Protein AF-A0A7J6UN31-F1 (afdb_monomer)

Structure (mmCIF, N/CA/C/O backbone):
data_AF-A0A7J6UN31-F1
#
_entry.id   AF-A0A7J6UN31-F1
#
loop_
_atom_site.group_PDB
_atom_site.id
_atom_site.type_symbol
_atom_site.label_atom_id
_atom_site.label_alt_id
_atom_site.label_comp_id
_atom_site.label_asym_id
_atom_site.label_entity_id
_atom_site.label_seq_id
_atom_site.pdbx_PDB_ins_code
_atom_site.Cartn_x
_atom_site.Cartn_y
_atom_site.Cartn_z
_atom_site.occupancy
_atom_site.B_iso_or_equiv
_atom_site.auth_seq_id
_atom_site.auth_comp_id
_atom_site.auth_asym_id
_atom_site.auth_atom_id
_atom_site.pdbx_PDB_model_num
ATOM 1 N N . ALA A 1 1 ? -68.601 10.948 37.633 1.00 35.28 1 ALA A N 1
ATOM 2 C CA . ALA A 1 1 ? -68.056 12.312 37.761 1.00 35.28 1 ALA A CA 1
ATOM 3 C C . ALA A 1 1 ? -66.795 12.385 36.917 1.00 35.28 1 ALA A C 1
ATOM 5 O O . ALA A 1 1 ? -65.928 11.535 37.072 1.00 35.28 1 ALA A O 1
ATOM 6 N N . ILE A 1 2 ? -66.762 13.306 35.957 1.00 27.20 2 ILE A N 1
ATOM 7 C CA . ILE A 1 2 ? -65.626 13.530 35.059 1.00 27.20 2 ILE A CA 1
ATOM 8 C C . ILE A 1 2 ? -64.465 14.048 35.916 1.00 27.20 2 ILE A C 1
ATOM 10 O O . ILE A 1 2 ? -64.581 15.120 36.502 1.00 27.20 2 ILE A O 1
ATOM 14 N N . ILE A 1 3 ? -63.379 13.280 36.033 1.00 26.66 3 ILE A N 1
ATOM 15 C CA . ILE A 1 3 ? -62.142 13.763 36.657 1.00 26.66 3 ILE A CA 1
ATOM 16 C C . ILE A 1 3 ? -61.340 14.435 35.546 1.00 26.66 3 ILE A C 1
ATOM 18 O O . ILE A 1 3 ? -60.714 13.781 34.715 1.00 26.66 3 ILE A O 1
ATOM 22 N N . GLN A 1 4 ? -61.439 15.757 35.496 1.00 24.34 4 GLN A N 1
ATOM 23 C CA . GLN A 1 4 ? -60.636 16.602 34.627 1.00 24.34 4 GLN A CA 1
ATOM 24 C C . GLN A 1 4 ? -59.207 16.631 35.186 1.00 24.34 4 GLN A C 1
ATOM 26 O O . GLN A 1 4 ? -58.970 17.158 36.270 1.00 24.34 4 GLN A O 1
ATOM 31 N N . PHE A 1 5 ? -58.255 16.044 34.461 1.00 30.22 5 PHE A N 1
ATOM 32 C CA . PHE A 1 5 ? -56.832 16.208 34.744 1.00 30.22 5 PHE A CA 1
ATOM 33 C C . PHE A 1 5 ? -56.409 17.604 34.275 1.00 30.22 5 PHE A C 1
ATOM 35 O O . PHE A 1 5 ? -56.222 17.826 33.079 1.00 30.22 5 PHE A O 1
ATOM 42 N N . SER A 1 6 ? -56.281 18.566 35.191 1.00 33.44 6 SER A N 1
ATOM 43 C CA . SER A 1 6 ? -55.593 19.817 34.874 1.00 33.44 6 SER A CA 1
ATOM 44 C C . SER A 1 6 ? -54.090 19.577 34.981 1.00 33.44 6 SER A C 1
ATOM 46 O O . SER A 1 6 ? -53.542 19.476 36.078 1.00 33.44 6 SER A O 1
ATOM 48 N N . TYR A 1 7 ? -53.419 19.469 33.840 1.00 40.88 7 TYR A N 1
ATOM 49 C CA . TYR A 1 7 ? -51.974 19.633 33.788 1.00 40.88 7 TYR A CA 1
ATOM 50 C C . TYR A 1 7 ? -51.657 21.089 34.124 1.00 40.88 7 TYR A C 1
ATOM 52 O O . TYR A 1 7 ? -52.144 21.996 33.448 1.00 40.88 7 TYR A O 1
ATOM 60 N N . ASP A 1 8 ? -50.863 21.319 35.167 1.00 43.44 8 ASP A N 1
ATOM 61 C CA . ASP A 1 8 ? -50.332 22.650 35.426 1.00 43.44 8 ASP A CA 1
ATOM 62 C C . ASP A 1 8 ? -49.336 22.988 34.307 1.00 43.44 8 ASP A C 1
ATOM 64 O O . ASP A 1 8 ? -48.219 22.465 34.243 1.00 43.44 8 ASP A O 1
ATOM 68 N N . ALA A 1 9 ? -49.778 23.836 33.377 1.00 37.59 9 ALA A N 1
ATOM 69 C CA . ALA A 1 9 ? -48.991 24.317 32.249 1.00 37.59 9 ALA A CA 1
ATOM 70 C C . ALA A 1 9 ? -47.667 24.964 32.699 1.00 37.59 9 ALA A C 1
ATOM 72 O O . ALA A 1 9 ? -46.706 24.982 31.926 1.00 37.59 9 ALA A O 1
ATOM 73 N N . ALA A 1 10 ? -47.576 25.429 33.952 1.00 39.91 10 ALA A N 1
ATOM 74 C CA . ALA A 1 10 ? -46.342 25.940 34.534 1.00 39.91 10 ALA A CA 1
ATOM 75 C C . ALA A 1 10 ? -45.280 24.842 34.725 1.00 39.91 10 ALA A C 1
ATOM 77 O O . ALA A 1 10 ? -44.103 25.085 34.460 1.00 39.91 10 ALA A O 1
ATOM 78 N N . GLY A 1 11 ? -45.683 23.624 35.105 1.00 40.75 11 GLY A N 1
ATOM 79 C CA . GLY A 1 11 ? -44.773 22.491 35.305 1.00 40.75 11 GLY A CA 1
ATOM 80 C C . GLY A 1 11 ? -44.151 21.998 33.998 1.00 40.75 11 GLY A C 1
ATOM 81 O O . GLY A 1 11 ? -42.941 21.790 33.922 1.00 40.75 11 GLY A O 1
ATOM 82 N N . VAL A 1 12 ? -44.953 21.900 32.934 1.00 40.62 12 VAL A N 1
ATOM 83 C CA . VAL A 1 12 ? -44.473 21.521 31.591 1.00 40.62 12 VAL A CA 1
ATOM 84 C C . VAL A 1 12 ? -43.605 22.629 30.982 1.00 40.62 12 VAL A C 1
ATOM 86 O O . VAL A 1 12 ? -42.566 22.346 30.387 1.00 40.62 12 VAL A O 1
ATOM 89 N N . ALA A 1 13 ? -43.966 23.902 31.180 1.00 40.66 13 ALA A N 1
ATOM 90 C CA . ALA A 1 13 ? -43.168 25.034 30.711 1.00 40.66 13 ALA A CA 1
ATOM 91 C C . ALA A 1 13 ? -41.812 25.145 31.429 1.00 40.66 13 ALA A C 1
ATOM 93 O O . ALA A 1 13 ? -40.810 25.480 30.793 1.00 40.66 13 ALA A O 1
ATOM 94 N N . LEU A 1 14 ? -41.757 24.839 32.730 1.00 45.66 14 LEU A N 1
ATOM 95 C CA . LEU A 1 14 ? -40.512 24.792 33.496 1.00 45.66 14 LEU A CA 1
ATOM 96 C C . LEU A 1 14 ? -39.616 23.640 33.022 1.00 45.66 14 LEU A C 1
ATOM 98 O O . LEU A 1 14 ? -38.426 23.850 32.797 1.00 45.66 14 LEU A O 1
ATOM 102 N N . LEU A 1 15 ? -40.197 22.459 32.777 1.00 42.56 15 LEU A N 1
ATOM 103 C CA . LEU A 1 15 ? -39.478 21.297 32.250 1.00 42.56 15 LEU A CA 1
ATOM 104 C C . LEU A 1 15 ? -38.862 21.593 30.871 1.00 42.56 15 LEU A C 1
ATOM 106 O O . LEU A 1 15 ? -37.680 21.345 30.650 1.00 42.56 15 LEU A O 1
ATOM 110 N N . CYS A 1 16 ? -39.622 22.209 29.961 1.00 42.47 16 CYS A N 1
ATOM 111 C CA . CYS A 1 16 ? -39.125 22.603 28.640 1.00 42.47 16 CYS A CA 1
ATOM 112 C C . CYS A 1 16 ? -38.021 23.672 28.711 1.00 42.47 16 CYS A C 1
ATOM 114 O O . CYS A 1 16 ? -37.077 23.625 27.923 1.00 42.47 16 CYS A O 1
ATOM 116 N N . ARG A 1 17 ? -38.093 24.614 29.663 1.00 48.06 17 ARG A N 1
ATOM 117 C CA . ARG A 1 17 ? -37.045 25.632 29.879 1.00 48.06 17 ARG A CA 1
ATOM 118 C C . ARG A 1 17 ? -35.758 25.056 30.467 1.00 48.06 17 ARG A C 1
ATOM 120 O O . ARG A 1 17 ? -34.694 25.596 30.188 1.00 48.06 17 ARG A O 1
ATOM 127 N N . LEU A 1 18 ? -35.847 23.973 31.238 1.00 46.69 18 LEU A N 1
ATOM 128 C CA . LEU A 1 18 ? -34.688 23.265 31.788 1.00 46.69 18 LEU A CA 1
ATOM 129 C C . LEU A 1 18 ? -34.054 22.305 30.768 1.00 46.69 18 LEU A C 1
ATOM 131 O O . LEU A 1 18 ? -32.836 22.162 30.741 1.00 46.69 18 LEU A O 1
ATOM 135 N N . ILE A 1 19 ? -34.856 21.689 29.893 1.00 45.47 19 ILE A N 1
ATOM 136 C CA . ILE A 1 19 ? -34.389 20.720 28.885 1.00 45.47 19 ILE A CA 1
ATOM 137 C C . ILE A 1 19 ? -33.833 21.402 27.621 1.00 45.47 19 ILE A C 1
ATOM 139 O O . ILE A 1 19 ? -32.911 20.878 26.998 1.00 45.47 19 ILE A O 1
ATOM 143 N N . ALA A 1 20 ? -34.333 22.580 27.233 1.00 42.84 20 ALA A N 1
ATOM 144 C CA . ALA A 1 20 ? -33.886 23.264 26.012 1.00 42.84 20 ALA A CA 1
ATOM 145 C C . ALA A 1 20 ? -32.380 23.637 25.987 1.00 42.84 20 ALA A C 1
ATOM 147 O O . ALA A 1 20 ? -31.736 23.375 24.966 1.00 42.84 20 ALA A O 1
ATOM 148 N N . PRO A 1 21 ? -31.770 24.162 27.072 1.00 44.44 21 PRO A N 1
ATOM 149 C CA . PRO A 1 21 ? -30.325 24.398 27.124 1.00 44.44 21 PRO A CA 1
ATOM 150 C C . PRO A 1 21 ? -29.518 23.092 27.095 1.00 44.44 21 PRO A C 1
ATOM 152 O O . PRO A 1 21 ? -28.437 23.055 26.516 1.00 44.44 21 PRO A O 1
ATOM 155 N N . LEU A 1 22 ? -30.056 22.007 27.669 1.00 45.88 22 LEU A N 1
ATOM 156 C CA . LEU A 1 22 ? -29.432 20.677 27.682 1.00 45.88 22 LEU A CA 1
ATOM 157 C C . LEU A 1 22 ? -29.411 20.046 26.286 1.00 45.88 22 LEU A C 1
ATOM 159 O O . LEU A 1 22 ? -28.384 19.517 25.867 1.00 45.88 22 LEU A O 1
ATOM 163 N N . TYR A 1 23 ? -30.504 20.161 25.526 1.00 42.84 23 TYR A N 1
ATOM 164 C CA . TYR A 1 23 ? -30.539 19.744 24.123 1.00 42.84 23 TYR A CA 1
ATOM 165 C C . TYR A 1 23 ? -29.534 20.539 23.280 1.00 42.84 23 TYR A C 1
ATOM 167 O O . TYR A 1 23 ? -28.835 19.958 22.456 1.00 42.84 23 TYR A O 1
ATOM 175 N N . GLN A 1 24 ? -29.398 21.849 23.520 1.00 41.84 24 GLN A N 1
ATOM 176 C CA . GLN A 1 24 ? -28.400 22.680 22.838 1.00 41.84 24 GLN A CA 1
ATOM 177 C C . GLN A 1 24 ? -26.955 22.354 23.250 1.00 41.84 24 GLN A C 1
ATOM 179 O O . GLN A 1 24 ? -26.074 22.377 22.396 1.00 41.84 24 GLN A O 1
ATOM 184 N N . ALA A 1 25 ? -26.701 22.000 24.512 1.00 42.88 25 ALA A N 1
ATOM 185 C CA . ALA A 1 25 ? -25.378 21.593 24.991 1.00 42.88 25 ALA A CA 1
ATOM 186 C C . ALA A 1 25 ? -24.951 20.219 24.442 1.00 42.88 25 ALA A C 1
ATOM 188 O O . ALA A 1 25 ? -23.805 20.049 24.034 1.00 42.88 25 ALA A O 1
ATOM 189 N N . VAL A 1 26 ? -25.878 19.258 24.357 1.00 42.22 26 VAL A N 1
ATOM 190 C CA . VAL A 1 26 ? -25.656 17.949 23.709 1.00 42.22 26 VAL A CA 1
ATOM 191 C C . VAL A 1 26 ? -25.531 18.094 22.188 1.00 42.22 26 VAL A C 1
ATOM 193 O O . VAL A 1 26 ? -24.758 17.383 21.548 1.00 42.22 26 VAL A O 1
ATOM 196 N N . ALA A 1 27 ? -26.262 19.034 21.586 1.00 39.38 27 ALA A N 1
ATOM 197 C CA . ALA A 1 27 ? -26.132 19.344 20.168 1.00 39.38 27 ALA A CA 1
ATOM 198 C C . ALA A 1 27 ? -24.821 20.077 19.834 1.00 39.38 27 ALA A C 1
ATOM 200 O O . ALA A 1 27 ? -24.305 19.861 18.745 1.00 39.38 27 ALA A O 1
ATOM 201 N N . SER A 1 28 ? -24.260 20.889 20.743 1.00 37.62 28 SER A N 1
ATOM 202 C CA . SER A 1 28 ? -22.985 21.597 20.520 1.00 37.62 28 SER A CA 1
ATOM 203 C C . SER A 1 28 ? -21.746 20.783 20.912 1.00 37.62 28 SER A C 1
ATOM 205 O O . SER A 1 28 ? -20.666 21.007 20.366 1.00 37.62 28 SER A O 1
ATOM 207 N N . SER A 1 29 ? -21.877 19.790 21.802 1.00 40.34 29 SER A N 1
ATOM 208 C CA . SER A 1 29 ? -20.812 18.812 22.080 1.00 40.34 29 SER A CA 1
ATOM 209 C C . SER A 1 29 ? -20.623 17.801 20.945 1.00 40.34 29 SER A C 1
ATOM 211 O O . SER A 1 29 ? -19.555 17.205 20.822 1.00 40.34 29 SER A O 1
ATOM 213 N N . ARG A 1 30 ? -21.624 17.677 20.066 1.00 44.72 30 ARG A N 1
ATOM 214 C CA . ARG A 1 30 ? -21.603 16.905 18.816 1.00 44.72 30 ARG A CA 1
ATOM 215 C C . ARG A 1 30 ? -20.497 17.340 17.840 1.00 44.72 30 ARG A C 1
ATOM 217 O O . ARG A 1 30 ? -20.093 16.530 17.013 1.00 44.72 30 ARG A O 1
ATOM 224 N N . ASP A 1 31 ? -19.985 18.565 17.988 1.00 35.03 31 ASP A N 1
ATOM 225 C CA . ASP A 1 31 ? -18.939 19.152 17.138 1.00 35.03 31 ASP A CA 1
ATOM 226 C C . ASP A 1 31 ? -17.526 19.110 17.760 1.00 35.03 31 ASP A C 1
ATOM 228 O O . ASP A 1 31 ? -16.562 19.555 17.133 1.00 35.03 31 ASP A O 1
ATOM 232 N N . ARG A 1 32 ? -17.351 18.572 18.981 1.00 35.66 32 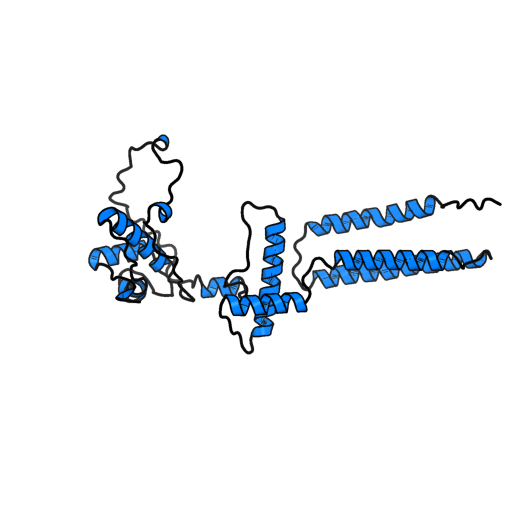ARG A N 1
ATOM 233 C CA . ARG A 1 32 ? -16.020 18.415 19.599 1.00 35.66 32 ARG A CA 1
ATOM 234 C C . ARG A 1 32 ? -15.574 16.960 19.615 1.00 35.66 32 ARG A C 1
ATOM 236 O O . ARG A 1 32 ? -16.103 16.132 20.348 1.00 35.66 32 ARG A O 1
ATOM 243 N N . VAL A 1 33 ? -14.522 16.689 18.845 1.00 41.94 33 VAL A N 1
ATOM 244 C CA . VAL A 1 33 ? -13.717 15.467 18.936 1.00 41.94 33 VAL A CA 1
ATOM 245 C C . VAL A 1 33 ? -13.132 15.381 20.348 1.00 41.94 33 VAL A C 1
ATOM 247 O O . VAL A 1 33 ? -12.335 16.235 20.734 1.00 41.94 33 VAL A O 1
ATOM 250 N N . LEU A 1 34 ? -13.520 14.369 21.123 1.00 38.34 34 LEU A N 1
ATOM 251 C CA . LEU A 1 34 ? -12.915 14.071 22.422 1.00 38.34 34 LEU A CA 1
ATOM 252 C C . LEU A 1 34 ? -12.352 12.646 22.403 1.00 38.34 34 LEU A C 1
ATOM 254 O O . LEU A 1 34 ? -13.034 11.706 22.000 1.00 38.34 34 LEU A O 1
ATOM 258 N N . LEU A 1 35 ? -11.093 12.510 22.824 1.00 34.12 35 LEU A N 1
ATOM 259 C CA . LEU A 1 35 ? -10.353 11.247 22.887 1.00 34.12 35 LEU A CA 1
ATOM 260 C C . LEU A 1 35 ? -10.964 10.282 23.930 1.00 34.12 35 LEU A C 1
ATOM 262 O O . LEU A 1 35 ? -11.580 10.747 24.900 1.00 34.12 35 LEU A O 1
ATOM 266 N N . PRO A 1 36 ? -10.803 8.951 23.768 1.00 39.59 36 PRO A N 1
ATOM 267 C CA . PRO A 1 36 ? -11.435 7.964 24.634 1.00 39.59 36 PRO A CA 1
ATOM 268 C C . PRO A 1 36 ? -10.704 7.881 25.980 1.00 39.59 36 PRO A C 1
ATOM 270 O O . PRO A 1 36 ? -9.536 7.510 26.043 1.00 39.59 36 PRO A O 1
ATOM 273 N N . GLY A 1 37 ? -11.407 8.247 27.053 1.00 40.59 37 GLY A N 1
ATOM 274 C CA . GLY A 1 37 ? -10.931 8.186 28.441 1.00 40.59 37 GLY A CA 1
ATOM 275 C C . GLY A 1 37 ? -11.412 9.374 29.275 1.00 40.59 37 GLY A C 1
ATOM 276 O O . GLY A 1 37 ? -11.979 9.194 30.347 1.00 40.59 37 GLY A O 1
ATOM 277 N N . GLU A 1 38 ? -11.298 10.588 28.739 1.00 36.34 38 GLU A N 1
ATOM 278 C CA . GLU A 1 38 ? -11.713 11.809 29.445 1.00 36.34 38 GLU A CA 1
ATOM 279 C C . GLU A 1 38 ? -13.193 12.148 29.210 1.00 36.34 38 GLU A C 1
ATOM 281 O O . GLU A 1 38 ? -13.887 12.614 30.109 1.00 36.34 38 GLU A O 1
ATOM 286 N N . SER A 1 39 ? -13.730 11.858 28.024 1.00 44.81 39 SER A N 1
ATOM 287 C CA . SER A 1 39 ? -15.088 12.269 27.636 1.00 44.81 39 SER A CA 1
ATOM 288 C C . SER A 1 39 ? -16.198 11.426 28.254 1.00 44.81 39 SER A C 1
ATOM 290 O O . SER A 1 39 ? -17.217 11.983 28.652 1.00 44.81 39 SER A O 1
ATOM 292 N N . ALA A 1 40 ? -16.007 10.112 28.398 1.00 42.06 40 ALA A N 1
ATOM 293 C CA . ALA A 1 40 ? -16.972 9.270 29.105 1.00 42.06 40 ALA A CA 1
ATOM 294 C C . ALA A 1 40 ? -17.038 9.644 30.594 1.00 42.06 40 ALA A C 1
ATOM 296 O O . ALA A 1 40 ? -18.128 9.719 31.146 1.00 42.06 40 ALA A O 1
ATOM 297 N N . GLY A 1 41 ? -15.893 9.957 31.213 1.00 38.88 41 GLY A N 1
ATOM 298 C CA . GLY A 1 41 ? -15.814 10.393 32.607 1.00 38.88 41 GLY A CA 1
ATOM 299 C C . GLY A 1 41 ? -16.434 11.770 32.845 1.00 38.88 41 GLY A C 1
ATOM 300 O O . GLY A 1 41 ? -17.199 11.926 33.790 1.00 38.88 41 GLY A O 1
ATOM 301 N N . ILE A 1 42 ? -16.174 12.751 31.973 1.00 43.81 42 ILE A N 1
ATOM 302 C CA . ILE A 1 42 ? -16.736 14.109 32.089 1.00 43.81 42 ILE A CA 1
ATOM 303 C C . ILE A 1 42 ? -18.242 14.113 31.799 1.00 43.81 42 ILE A C 1
ATOM 305 O O . ILE A 1 42 ? -19.000 14.726 32.548 1.00 43.81 42 ILE A O 1
ATOM 309 N N . LEU A 1 43 ? -18.702 13.394 30.765 1.00 47.44 43 LEU A N 1
ATOM 310 C CA . LEU A 1 43 ? -20.136 13.252 30.490 1.00 47.44 43 LEU A CA 1
ATOM 311 C C . LEU A 1 43 ? -20.841 12.512 31.627 1.00 47.44 43 LEU A C 1
ATOM 313 O O . LEU A 1 43 ? -21.888 12.964 32.075 1.00 47.44 43 LEU A O 1
ATOM 317 N N . LEU A 1 44 ? -20.262 11.423 32.138 1.00 44.03 44 LEU A N 1
ATOM 318 C CA . LEU A 1 44 ? -20.811 10.686 33.275 1.00 44.03 44 LEU A CA 1
ATOM 319 C C . LEU A 1 44 ? -20.834 11.544 34.548 1.00 44.03 44 LEU A C 1
ATOM 321 O O . LEU A 1 44 ? -21.823 11.518 35.269 1.00 44.03 44 LEU A O 1
ATOM 325 N N . TYR A 1 45 ? -19.795 12.340 34.806 1.00 45.09 45 TYR A N 1
ATOM 326 C CA . TYR A 1 45 ? -19.714 13.229 35.965 1.00 45.09 45 TYR A CA 1
ATOM 327 C C . TYR A 1 45 ? -20.750 14.359 35.911 1.00 45.09 45 TYR A C 1
ATOM 329 O O . TYR A 1 45 ? -21.496 14.541 36.873 1.00 45.09 45 TYR A O 1
ATOM 337 N N . GLU A 1 46 ? -20.855 15.076 34.789 1.00 49.56 46 GLU A N 1
ATOM 338 C CA . GLU A 1 46 ? -21.855 16.140 34.626 1.00 49.56 46 GLU A CA 1
ATOM 339 C C . GLU A 1 46 ? -23.286 15.577 34.639 1.00 49.56 46 GLU A C 1
ATOM 341 O O . GLU A 1 46 ? -24.186 16.193 35.207 1.00 49.56 46 GLU A O 1
ATOM 346 N N . LEU A 1 47 ? -23.502 14.362 34.116 1.00 51.28 47 LEU A N 1
ATOM 347 C CA . LEU A 1 47 ? -24.793 13.666 34.189 1.00 51.28 47 LEU A CA 1
ATOM 348 C C . LEU A 1 47 ? -25.135 13.189 35.609 1.00 51.28 47 LEU A C 1
ATOM 350 O O . LEU A 1 47 ? -26.285 13.317 36.026 1.00 51.28 47 LEU A O 1
ATOM 354 N N . ILE A 1 48 ? -24.162 12.679 36.372 1.00 49.12 48 ILE A N 1
ATOM 355 C CA . ILE A 1 48 ? -24.338 12.318 37.789 1.00 49.12 48 ILE A CA 1
ATOM 356 C C . ILE A 1 48 ? -24.655 13.571 38.611 1.00 49.12 48 ILE A C 1
ATOM 358 O O . ILE A 1 48 ? -25.549 13.549 39.456 1.00 49.12 48 ILE A O 1
ATOM 362 N N . LYS A 1 49 ? -23.972 14.686 38.346 1.00 49.56 49 LYS A N 1
ATOM 363 C CA . LYS A 1 49 ? -24.242 15.963 39.008 1.00 49.56 49 LYS A CA 1
ATOM 364 C C . LYS A 1 49 ? -25.663 16.456 38.712 1.00 49.56 49 LYS A C 1
ATOM 366 O O . LYS A 1 49 ? -26.394 16.790 39.644 1.00 49.56 49 LYS A O 1
ATOM 371 N N . LEU A 1 50 ? -26.095 16.385 37.449 1.00 56.06 50 LEU A N 1
ATOM 372 C CA . LEU A 1 50 ? -27.470 16.690 37.039 1.00 56.06 50 LEU A CA 1
ATOM 373 C C . LEU A 1 50 ? -28.504 15.783 37.724 1.00 56.06 50 LEU A C 1
ATOM 375 O O . LEU A 1 50 ? -29.561 16.255 38.143 1.00 56.06 50 LEU A O 1
ATOM 379 N N . TYR A 1 51 ? -28.199 14.487 37.849 1.00 54.22 51 TYR A N 1
ATOM 380 C CA . TYR A 1 51 ? -29.032 13.507 38.545 1.00 54.22 51 TYR A CA 1
ATOM 381 C C . TYR A 1 51 ? -29.248 13.898 40.013 1.00 54.22 51 TYR A C 1
ATOM 383 O O . TYR A 1 51 ? -30.388 13.912 40.480 1.00 54.22 51 TYR A O 1
ATOM 391 N N . PHE A 1 52 ? -28.185 14.282 40.729 1.00 50.50 52 PHE A N 1
ATOM 392 C CA . PHE A 1 52 ? -28.288 14.703 42.130 1.00 50.50 52 PHE A CA 1
ATOM 393 C C . PHE A 1 52 ? -29.039 16.031 42.301 1.00 50.50 52 PHE A C 1
ATOM 395 O O . PHE A 1 52 ? -29.866 16.145 43.208 1.00 50.50 52 PHE A O 1
ATOM 402 N N . GLU A 1 53 ? -28.818 17.014 41.425 1.00 53.44 53 GLU A N 1
ATOM 403 C CA . GLU A 1 53 ? -29.515 18.307 41.487 1.00 53.44 53 GLU A CA 1
ATOM 404 C C . GLU A 1 53 ? -31.015 18.169 41.174 1.00 53.44 53 GLU A C 1
ATOM 406 O O . GLU A 1 53 ? -31.856 18.693 41.911 1.00 53.44 53 GLU A O 1
ATOM 411 N N . ALA A 1 54 ? -31.380 17.392 40.149 1.00 51.81 54 ALA A N 1
ATOM 412 C CA . ALA A 1 54 ? -32.778 17.118 39.817 1.00 51.81 54 ALA A CA 1
ATOM 413 C C . ALA A 1 54 ? -33.490 16.313 40.921 1.00 51.81 54 ALA A C 1
ATOM 415 O O . ALA A 1 54 ? -34.637 16.613 41.265 1.00 51.81 54 ALA A O 1
ATOM 416 N N . HIS A 1 55 ? -32.803 15.336 41.526 1.00 51.62 55 HIS A N 1
ATOM 417 C CA . HIS A 1 55 ? -33.325 14.558 42.652 1.00 51.62 55 HIS A CA 1
ATOM 418 C C . HIS A 1 55 ? -33.562 15.430 43.896 1.00 51.62 55 HIS A C 1
ATOM 420 O O . HIS A 1 55 ? -34.588 15.288 44.568 1.00 51.62 55 HIS A O 1
ATOM 426 N N . PHE A 1 56 ? -32.656 16.370 44.192 1.00 51.62 56 PHE A N 1
ATOM 427 C CA . PHE A 1 56 ? -32.797 17.306 45.311 1.00 51.62 56 PHE A CA 1
ATOM 428 C C . PHE A 1 56 ? -34.011 18.232 45.140 1.00 51.62 56 PHE A C 1
ATOM 430 O O . PHE A 1 56 ? -34.792 18.417 46.074 1.00 51.62 56 PHE A O 1
ATOM 437 N N . VAL A 1 57 ? -34.230 18.773 43.938 1.00 53.19 57 VAL A N 1
ATOM 438 C CA . VAL A 1 57 ? -35.377 19.653 43.652 1.00 53.19 57 VAL A CA 1
ATOM 439 C C . VAL A 1 57 ? -36.704 18.884 43.708 1.00 53.19 57 VAL A C 1
ATOM 441 O O . VAL A 1 57 ? -37.654 19.350 44.338 1.00 53.19 57 VAL A O 1
ATOM 444 N N . ALA A 1 58 ? -36.767 17.680 43.129 1.00 49.81 58 ALA A N 1
ATOM 445 C CA . ALA A 1 58 ? -37.970 16.844 43.142 1.00 49.81 58 ALA A CA 1
ATOM 446 C C . ALA A 1 58 ? -38.357 16.373 44.557 1.00 49.81 58 ALA A C 1
ATOM 448 O O . ALA A 1 58 ? -39.538 16.381 44.909 1.00 49.81 58 ALA A O 1
ATOM 449 N N . SER A 1 59 ? -37.370 16.030 45.392 1.00 48.50 59 SER A N 1
ATOM 450 C CA . SER A 1 59 ? -37.597 15.635 46.790 1.00 48.50 59 SER A CA 1
ATOM 451 C C . SER A 1 59 ? -38.166 16.789 47.625 1.00 48.50 59 SER A C 1
ATOM 453 O O . SER A 1 59 ? -39.081 16.587 48.421 1.00 48.50 59 SER A O 1
ATOM 455 N N . ASN A 1 60 ? -37.691 18.019 47.400 1.00 48.34 60 ASN A N 1
ATOM 456 C CA . ASN A 1 60 ? -38.203 19.208 48.091 1.00 48.34 60 ASN A CA 1
ATOM 457 C C . ASN A 1 60 ? -39.622 19.602 47.637 1.00 48.34 60 ASN A C 1
ATOM 459 O O . ASN A 1 60 ? -40.428 20.049 48.453 1.00 48.34 60 ASN A O 1
ATOM 463 N N . LEU A 1 61 ? -39.960 19.397 46.359 1.00 47.03 61 LEU A N 1
ATOM 464 C CA . LEU A 1 61 ? -41.319 19.598 45.840 1.00 47.03 61 LEU A CA 1
ATOM 465 C C . LEU A 1 61 ? -42.315 18.579 46.419 1.00 47.03 61 LEU A C 1
ATOM 467 O O . LEU A 1 61 ? -43.427 18.963 46.780 1.00 47.03 61 LEU A O 1
ATOM 471 N N . ALA A 1 62 ? -41.907 17.315 46.588 1.00 44.88 62 ALA A N 1
ATOM 472 C CA . ALA A 1 62 ? -42.728 16.279 47.223 1.00 44.88 62 ALA A CA 1
ATOM 473 C C . ALA A 1 62 ? -43.023 16.588 48.707 1.00 44.88 62 ALA A C 1
ATOM 475 O O . ALA A 1 62 ? -44.175 16.501 49.140 1.00 44.88 62 ALA A O 1
ATOM 476 N N . PHE A 1 63 ? -42.017 17.052 49.460 1.00 40.81 63 PHE A N 1
ATOM 477 C CA . PHE A 1 63 ? -42.176 17.496 50.855 1.00 40.81 63 PHE A CA 1
ATOM 478 C C . PHE A 1 63 ? -43.072 18.739 51.004 1.00 40.81 63 PHE A C 1
ATOM 480 O O . PHE A 1 63 ? -43.757 18.899 52.016 1.00 40.81 63 PHE A O 1
ATOM 487 N N . GLY A 1 64 ? -43.102 19.621 49.999 1.00 40.09 64 GLY A N 1
ATOM 488 C CA . GLY A 1 64 ? -44.007 20.774 49.970 1.00 40.09 64 GLY A CA 1
ATOM 489 C C . GLY A 1 64 ? -45.482 20.377 49.844 1.00 40.09 64 GLY A C 1
ATOM 490 O O . GLY A 1 64 ? -46.344 21.015 50.447 1.00 40.09 64 GLY A O 1
ATOM 491 N N . THR A 1 65 ? -45.770 19.298 49.110 1.00 41.47 65 THR A N 1
ATOM 492 C CA . THR A 1 65 ? -47.135 18.794 48.873 1.00 41.47 65 THR A CA 1
ATOM 493 C C . THR A 1 65 ? -47.668 17.873 49.971 1.00 41.47 65 THR A C 1
ATOM 495 O O . THR A 1 65 ? -48.879 17.754 50.136 1.00 41.47 65 THR A O 1
ATOM 498 N N . GLU A 1 66 ? -46.799 17.266 50.782 1.00 40.19 66 GLU A N 1
ATOM 499 C CA . GLU A 1 66 ? -47.221 16.421 51.911 1.00 40.19 66 GLU A CA 1
ATOM 500 C C . GLU A 1 66 ? -47.943 17.234 53.006 1.00 40.19 66 GLU A C 1
ATOM 502 O O . GLU A 1 66 ? -48.810 16.723 53.714 1.00 40.19 66 GLU A O 1
ATOM 507 N N . LYS A 1 67 ? -47.674 18.547 53.084 1.00 43.72 67 LYS A N 1
ATOM 508 C CA . LYS A 1 67 ? -48.334 19.464 54.027 1.00 43.72 67 LYS A CA 1
ATOM 509 C C . LYS A 1 67 ? -49.807 19.761 53.710 1.00 43.72 67 LYS A C 1
ATOM 511 O O . LYS A 1 67 ? -50.474 20.344 54.562 1.00 43.72 67 LYS A O 1
ATOM 516 N N . THR A 1 68 ? -50.333 19.385 52.540 1.00 47.88 68 THR A N 1
ATOM 517 C CA . THR A 1 68 ? -51.717 19.705 52.127 1.00 47.88 68 THR A CA 1
ATOM 518 C C . THR A 1 68 ? -52.666 18.503 52.053 1.00 47.88 68 THR A C 1
ATOM 520 O O . THR A 1 68 ? -53.821 18.666 51.668 1.00 47.88 68 THR A O 1
ATOM 523 N N . GLY A 1 69 ? -52.249 17.312 52.498 1.00 45.84 69 GLY A N 1
ATOM 524 C CA . GLY A 1 69 ? -53.172 16.215 52.826 1.00 45.84 69 GLY A CA 1
ATOM 525 C C . GLY A 1 69 ? -53.954 15.596 51.656 1.00 45.84 69 GLY A C 1
ATOM 526 O O . GLY A 1 69 ? -54.990 14.976 51.892 1.00 45.84 69 GLY A O 1
ATOM 527 N N . GLN A 1 70 ? -53.491 15.728 50.408 1.00 43.84 70 GLN A N 1
ATOM 528 C CA . GLN A 1 70 ? -54.084 15.041 49.253 1.00 43.84 70 GLN A CA 1
ATOM 529 C C . GLN A 1 70 ? -53.215 13.872 48.760 1.00 43.84 70 GLN A C 1
ATOM 531 O O . GLN A 1 70 ? -51.994 13.949 48.703 1.00 43.84 70 GLN A O 1
ATOM 536 N N . ILE A 1 71 ? -53.902 12.774 48.439 1.00 45.09 71 ILE A N 1
ATOM 537 C CA . ILE A 1 71 ? -53.426 11.410 48.151 1.00 45.09 71 ILE A CA 1
ATOM 538 C C . ILE A 1 71 ? -52.184 11.373 47.228 1.00 45.09 71 ILE A C 1
ATOM 540 O O . ILE A 1 71 ? -52.261 11.719 46.053 1.00 45.09 71 ILE A O 1
ATOM 544 N N . VAL A 1 72 ? -51.058 10.869 47.756 1.00 46.75 72 VAL A N 1
ATOM 545 C CA . VAL A 1 72 ? -49.709 10.842 47.133 1.00 46.75 72 VAL A CA 1
ATOM 546 C C . VAL A 1 72 ? -49.432 9.555 46.321 1.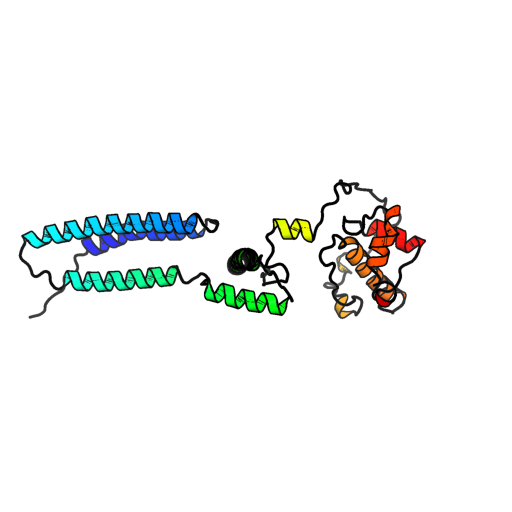00 46.75 72 VAL A C 1
ATOM 548 O O . VAL A 1 72 ? -48.300 9.251 45.959 1.00 46.75 72 VAL A O 1
ATOM 551 N N . THR A 1 73 ? -50.440 8.745 45.993 1.00 45.47 73 THR A N 1
ATOM 552 C CA . THR A 1 73 ? -50.190 7.423 45.378 1.00 45.47 73 THR A CA 1
ATOM 553 C C . THR A 1 73 ? -50.061 7.428 43.848 1.00 45.47 73 THR A C 1
ATOM 555 O O . THR A 1 73 ? -49.602 6.435 43.289 1.00 45.47 73 THR A O 1
ATOM 558 N N . SER A 1 74 ? -50.396 8.519 43.146 1.00 47.31 74 SER A N 1
ATOM 559 C CA . SER A 1 74 ? -50.334 8.579 41.670 1.00 47.31 74 SER A CA 1
ATOM 560 C C . SER A 1 74 ? -49.082 9.270 41.113 1.00 47.31 74 SER A C 1
ATOM 562 O O . SER A 1 74 ? -48.580 8.877 40.061 1.00 47.31 74 SER A O 1
ATOM 564 N N . THR A 1 75 ? 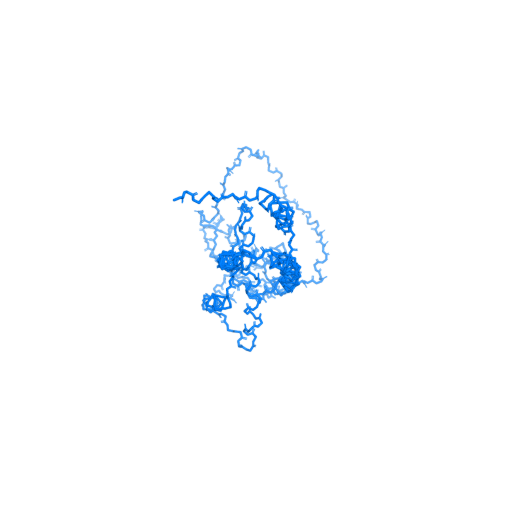-48.517 10.249 41.819 1.00 47.16 75 THR A N 1
ATOM 565 C CA . THR A 1 75 ? -47.326 11.001 41.383 1.00 47.16 75 THR A CA 1
ATOM 566 C C . THR A 1 75 ? -46.041 10.176 41.471 1.00 47.16 75 THR A C 1
ATOM 568 O O . THR A 1 75 ? -45.199 10.256 40.578 1.00 47.16 75 THR A O 1
ATOM 571 N N . ALA A 1 76 ? -45.911 9.311 42.481 1.00 43.81 76 ALA A N 1
ATOM 572 C CA . ALA A 1 76 ? -44.762 8.413 42.625 1.00 43.81 76 ALA A CA 1
ATOM 573 C C . ALA A 1 76 ? -44.663 7.375 41.484 1.00 43.81 76 ALA A C 1
ATOM 575 O O . ALA A 1 76 ? -43.570 7.101 40.986 1.00 43.81 76 ALA A O 1
ATOM 576 N N . ALA A 1 77 ? -45.800 6.845 41.019 1.00 40.78 77 ALA A N 1
ATOM 577 C CA . ALA A 1 77 ? -45.851 5.855 39.939 1.00 40.78 77 ALA A CA 1
ATOM 578 C C . ALA A 1 77 ? -45.588 6.469 38.549 1.00 40.78 77 ALA A C 1
ATOM 580 O O . ALA A 1 77 ? -44.897 5.869 37.725 1.00 40.78 77 ALA A O 1
ATOM 581 N N . VAL A 1 78 ? -46.089 7.686 38.295 1.00 47.75 78 VAL A N 1
ATOM 582 C CA . VAL A 1 78 ? -45.799 8.436 37.056 1.00 47.75 78 VAL A CA 1
ATOM 583 C C . VAL A 1 78 ? -44.319 8.816 36.989 1.00 47.75 78 VAL A C 1
ATOM 585 O O . VAL A 1 78 ? -43.701 8.684 35.932 1.00 47.75 78 VAL A O 1
ATOM 588 N N . ASN A 1 79 ? -43.726 9.189 38.127 1.00 57.41 79 ASN A N 1
ATOM 589 C CA . ASN A 1 79 ? -42.292 9.422 38.229 1.00 57.41 79 ASN A CA 1
ATOM 590 C C . ASN A 1 79 ? -41.503 8.155 37.871 1.00 57.41 79 ASN A C 1
ATOM 592 O O . ASN A 1 79 ? -40.672 8.215 36.973 1.00 57.41 79 ASN A O 1
ATOM 596 N N . ALA A 1 80 ? -41.787 6.996 38.475 1.00 50.09 80 ALA A N 1
ATOM 597 C CA . ALA A 1 80 ? -41.057 5.749 38.200 1.00 50.09 80 ALA A CA 1
ATOM 598 C C . ALA A 1 80 ? -41.049 5.341 36.709 1.00 50.09 80 ALA A C 1
ATOM 600 O O . ALA A 1 80 ? -40.004 4.961 36.179 1.00 50.09 80 ALA A O 1
ATOM 601 N N . ASN A 1 81 ? -42.178 5.484 36.006 1.00 50.56 81 ASN A N 1
ATOM 602 C CA . ASN A 1 81 ? -42.268 5.185 34.571 1.00 50.56 81 ASN A CA 1
ATOM 603 C C . ASN A 1 81 ? -41.530 6.214 33.695 1.00 50.56 81 ASN A C 1
ATOM 605 O O . ASN A 1 81 ? -40.933 5.851 32.683 1.00 50.56 81 ASN A O 1
ATOM 609 N N . MET A 1 82 ? -41.516 7.488 34.095 1.00 58.84 82 MET A N 1
ATOM 610 C CA . MET A 1 82 ? -40.726 8.530 33.432 1.00 58.84 82 MET A CA 1
ATOM 611 C C . MET A 1 82 ? -39.215 8.303 33.621 1.00 58.84 82 MET A C 1
ATOM 613 O O . MET A 1 82 ? -38.447 8.465 32.672 1.00 58.84 82 MET A O 1
ATOM 617 N N . TRP A 1 83 ? -38.798 7.852 34.809 1.00 57.94 83 TRP A N 1
ATOM 618 C CA . TRP A 1 83 ? -37.416 7.469 35.118 1.00 57.94 83 TRP A CA 1
ATOM 619 C C . TRP A 1 83 ? -36.956 6.233 34.330 1.00 57.94 83 TRP A C 1
ATOM 621 O O . TRP A 1 83 ? -35.818 6.207 33.864 1.00 57.94 83 TRP A O 1
ATOM 631 N N . LEU A 1 84 ? -37.840 5.250 34.111 1.00 55.31 84 LEU A N 1
ATOM 632 C CA . LEU A 1 84 ? -37.591 4.108 33.220 1.00 55.31 84 LEU A CA 1
ATOM 633 C C . LEU A 1 84 ? -37.414 4.559 31.762 1.00 55.31 84 LEU A C 1
ATOM 635 O O . LEU A 1 84 ? -36.447 4.178 31.114 1.00 55.31 84 LEU A O 1
ATOM 639 N N . CYS A 1 85 ? -38.290 5.418 31.236 1.00 55.09 85 CYS A N 1
ATOM 640 C CA . CYS A 1 85 ? -38.151 5.922 29.864 1.0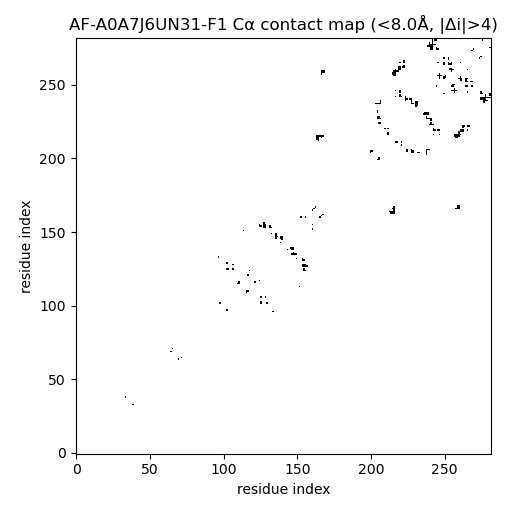0 55.09 85 CYS A CA 1
ATOM 641 C C . CYS A 1 85 ? -36.857 6.724 29.654 1.00 55.09 85 CYS A C 1
ATOM 643 O O . CYS A 1 85 ? -36.211 6.577 28.616 1.00 55.09 85 CYS A O 1
ATOM 645 N N . LEU A 1 86 ? -36.455 7.545 30.630 1.00 62.38 86 LEU A N 1
ATOM 646 C CA . LEU A 1 86 ? -35.203 8.304 30.578 1.00 62.38 86 LEU A CA 1
ATOM 647 C C . LEU A 1 86 ? -33.972 7.396 30.653 1.00 62.38 86 LEU A C 1
ATOM 649 O O . LEU A 1 86 ? -33.022 7.637 29.914 1.00 62.38 86 LEU A O 1
ATOM 653 N N . SER A 1 87 ? -33.988 6.337 31.469 1.00 59.53 87 SER A N 1
ATOM 654 C CA . SER A 1 87 ? -32.887 5.366 31.514 1.00 59.53 87 SER A CA 1
ATOM 655 C C . SER A 1 87 ? -32.796 4.528 30.234 1.00 59.53 87 SER A C 1
ATOM 657 O O . SER A 1 87 ? -31.688 4.306 29.749 1.00 59.53 87 SER A O 1
ATOM 659 N N . TYR A 1 88 ? -33.924 4.160 29.611 1.00 54.38 88 TYR A N 1
ATOM 660 C CA . TYR A 1 88 ? -33.953 3.505 28.294 1.00 54.38 88 TYR A CA 1
ATOM 661 C C . TYR A 1 88 ? -33.464 4.419 27.159 1.00 54.38 88 TYR A C 1
ATOM 663 O O . TYR A 1 88 ? -32.739 3.960 26.277 1.00 54.38 88 TYR A O 1
ATOM 671 N N . LEU A 1 89 ? -33.795 5.715 27.190 1.00 55.84 89 LEU A N 1
ATOM 672 C CA . LEU A 1 89 ? -33.241 6.717 26.269 1.00 55.84 89 LEU A CA 1
ATOM 673 C C . LEU A 1 89 ? -31.732 6.913 26.482 1.00 55.84 89 LEU A C 1
ATOM 675 O O . LEU A 1 89 ? -30.993 7.006 25.505 1.00 55.84 89 LEU A O 1
ATOM 679 N N . LEU A 1 90 ? -31.262 6.911 27.735 1.00 53.53 90 LEU A N 1
ATOM 680 C CA . LEU A 1 90 ? -29.838 6.982 28.077 1.00 53.53 90 LEU A CA 1
ATOM 681 C C . LEU A 1 90 ? -29.074 5.747 27.565 1.00 53.53 90 LEU A C 1
ATOM 683 O O . LEU A 1 90 ? -28.027 5.889 26.937 1.00 53.53 90 LEU A O 1
ATOM 687 N N . LEU A 1 91 ? -29.631 4.545 27.756 1.00 51.56 91 LEU A N 1
ATOM 688 C CA . LEU A 1 91 ? -29.114 3.290 27.197 1.00 51.56 91 LEU A CA 1
ATOM 6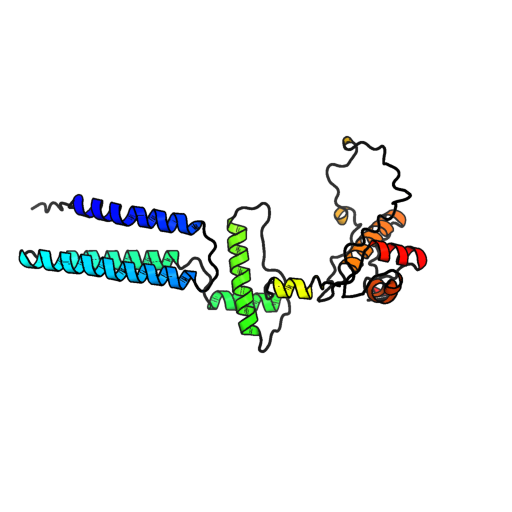89 C C . LEU A 1 91 ? -29.080 3.325 25.663 1.00 51.56 91 LEU A C 1
ATOM 691 O O . LEU A 1 91 ? -28.079 2.937 25.071 1.00 51.56 91 LEU A O 1
ATOM 695 N N . GLY A 1 92 ? -30.126 3.846 25.014 1.00 47.03 92 GLY A N 1
ATOM 696 C CA . GLY A 1 92 ? -30.196 3.972 23.554 1.00 47.03 92 GLY A CA 1
ATOM 697 C C . GLY A 1 92 ? -29.202 4.976 22.955 1.00 47.03 92 GLY A C 1
ATOM 698 O O . GLY A 1 92 ? -28.764 4.802 21.819 1.00 47.03 92 GLY A O 1
ATOM 699 N N . VAL A 1 93 ? -28.808 6.008 23.708 1.00 50.25 93 VAL A N 1
ATOM 700 C CA . VAL A 1 93 ? -27.781 6.984 23.296 1.00 50.25 93 VAL A CA 1
ATOM 701 C C . VAL A 1 93 ? -26.362 6.453 23.545 1.00 50.25 93 VAL A C 1
ATOM 703 O O . VAL A 1 93 ? -25.475 6.705 22.729 1.00 50.25 93 VAL A O 1
ATOM 706 N N . LEU A 1 94 ? -26.149 5.667 24.607 1.00 47.38 94 LEU A N 1
ATOM 707 C CA . LEU A 1 94 ? -24.882 4.969 24.881 1.00 47.38 94 LEU A CA 1
ATOM 708 C C . LEU A 1 94 ? -24.640 3.769 23.941 1.00 47.38 94 LEU A C 1
ATOM 710 O O . LEU A 1 94 ? -23.494 3.405 23.693 1.00 47.38 94 LEU A O 1
ATOM 714 N N . ALA A 1 95 ? -25.696 3.199 23.354 1.00 48.53 95 ALA A N 1
ATOM 715 C CA . ALA A 1 95 ? -25.658 2.027 22.470 1.00 48.53 95 ALA A CA 1
ATOM 716 C C . ALA A 1 95 ? -25.116 2.278 21.044 1.00 48.53 95 ALA A C 1
ATOM 718 O O . ALA A 1 95 ? -25.292 1.440 20.164 1.00 48.53 95 ALA A O 1
ATOM 719 N N . ARG A 1 96 ? -24.464 3.416 20.774 1.00 57.00 96 ARG A N 1
ATOM 720 C CA . ARG A 1 96 ? -23.819 3.674 19.468 1.00 57.00 96 ARG A CA 1
ATOM 721 C C . ARG A 1 96 ? -22.361 3.218 19.384 1.00 57.00 96 ARG A C 1
ATOM 723 O O . ARG A 1 96 ? -21.725 3.447 18.361 1.00 57.00 96 ARG A O 1
ATOM 730 N N . GLY A 1 97 ? -21.824 2.619 20.443 1.00 64.38 97 GLY A N 1
ATOM 731 C CA . GLY A 1 97 ? -20.462 2.090 20.473 1.00 64.38 97 GLY A CA 1
ATOM 732 C C . GLY A 1 97 ? -20.436 0.567 20.536 1.00 64.38 97 GLY A C 1
ATOM 733 O O . GLY A 1 97 ? -21.355 -0.043 21.073 1.00 64.38 97 GLY A O 1
ATOM 734 N N . TYR A 1 98 ? -19.352 -0.030 20.041 1.00 81.00 98 TYR A N 1
ATOM 735 C CA . TYR A 1 98 ? -19.109 -1.461 20.200 1.00 81.00 98 TYR A CA 1
ATOM 736 C C . TYR A 1 98 ? -18.925 -1.830 21.673 1.00 81.00 98 TYR A C 1
ATOM 738 O O . TYR A 1 98 ? -18.203 -1.148 22.413 1.00 81.00 98 TYR A O 1
ATOM 746 N N . THR A 1 99 ? -19.554 -2.927 22.075 1.00 86.56 99 THR A N 1
ATOM 747 C CA . THR A 1 99 ? -19.276 -3.638 23.322 1.00 86.56 99 THR A CA 1
ATOM 748 C C . THR A 1 99 ? -17.936 -4.370 23.233 1.00 86.56 99 THR A C 1
ATOM 750 O O . THR A 1 99 ? -17.461 -4.696 22.145 1.00 86.56 99 THR A O 1
ATOM 753 N N . LEU A 1 100 ? -17.335 -4.698 24.381 1.00 85.19 100 LEU A N 1
ATOM 754 C CA . LEU A 1 100 ? -16.085 -5.469 24.420 1.00 85.19 100 LEU A CA 1
ATOM 755 C C . LEU A 1 100 ? -16.210 -6.822 23.694 1.00 85.19 100 LEU A C 1
ATOM 757 O O . LEU A 1 100 ? -15.278 -7.249 23.018 1.00 85.19 100 LEU A O 1
ATOM 761 N N . ALA A 1 101 ? -17.370 -7.478 23.802 1.00 88.12 101 ALA A N 1
ATOM 762 C CA . ALA A 1 101 ? -17.631 -8.748 23.129 1.00 88.12 101 ALA A CA 1
ATOM 763 C C . ALA A 1 101 ? -17.624 -8.601 21.597 1.00 88.12 101 ALA A C 1
ATOM 765 O O . ALA A 1 101 ? -16.993 -9.403 20.912 1.00 88.12 101 ALA A O 1
ATOM 766 N N . GLU A 1 102 ? -18.257 -7.549 21.067 1.00 91.19 102 GLU A N 1
ATOM 767 C CA . GLU A 1 102 ? -18.273 -7.263 19.625 1.00 91.19 102 GLU A CA 1
ATOM 768 C C . GLU A 1 102 ? -16.887 -6.883 19.095 1.00 91.19 102 GLU A C 1
ATOM 770 O O . GLU A 1 102 ? -16.501 -7.317 18.008 1.00 91.19 102 GLU A O 1
ATOM 775 N N . VAL A 1 103 ? -16.122 -6.090 19.855 1.00 92.94 103 VAL A N 1
ATOM 776 C CA . VAL A 1 103 ? -14.730 -5.757 19.511 1.00 92.94 103 VAL A CA 1
ATOM 777 C C . VAL A 1 103 ? -13.899 -7.030 19.426 1.00 92.94 103 VAL A C 1
ATOM 779 O O . VAL A 1 103 ? -13.219 -7.240 18.424 1.00 92.94 103 VAL A O 1
ATOM 782 N N . LYS A 1 104 ? -13.992 -7.899 20.439 1.00 96.31 104 LYS A N 1
ATOM 783 C CA . LYS A 1 104 ? -13.249 -9.159 20.483 1.00 96.31 104 LYS A CA 1
ATOM 784 C C . LYS A 1 104 ? -13.598 -10.068 19.306 1.00 96.31 104 LYS A C 1
ATOM 786 O O . LYS A 1 104 ? -12.698 -10.588 18.657 1.00 96.31 104 LYS A O 1
ATOM 791 N N . GLU A 1 105 ? -14.881 -10.219 18.980 1.00 97.50 105 GLU A N 1
ATOM 792 C CA . GLU A 1 105 ? -15.312 -11.007 17.820 1.00 97.50 105 GLU A CA 1
ATOM 793 C C . GLU A 1 105 ? -14.727 -10.453 16.512 1.00 97.50 105 GLU A C 1
ATOM 795 O O . GLU A 1 105 ? -14.138 -11.192 15.718 1.00 97.50 105 GLU A O 1
ATOM 800 N N . LYS A 1 106 ? -14.836 -9.137 16.294 1.00 97.62 106 LYS A N 1
ATOM 801 C CA . LYS A 1 106 ? -14.275 -8.477 15.107 1.00 97.62 106 LYS A CA 1
ATOM 802 C C . LYS A 1 106 ? -12.758 -8.607 15.042 1.00 97.62 106 LYS A C 1
ATOM 804 O O . LYS A 1 106 ? -12.226 -8.789 13.948 1.00 97.62 106 LYS A O 1
ATOM 809 N N . PHE A 1 107 ? -12.078 -8.533 16.181 1.00 98.25 107 PHE A N 1
ATOM 810 C CA . PHE A 1 107 ? -10.633 -8.690 16.275 1.00 98.25 107 PHE A CA 1
ATOM 811 C C . PHE A 1 107 ? -10.197 -10.131 15.977 1.00 98.25 107 PHE A C 1
ATOM 813 O O . PHE A 1 107 ? -9.267 -10.340 15.203 1.00 98.25 107 PHE A O 1
ATOM 820 N N . ASP A 1 108 ? -10.923 -11.133 16.476 1.00 98.12 108 ASP A N 1
ATOM 821 C CA . ASP A 1 108 ? -10.673 -12.546 16.173 1.00 98.12 108 ASP A CA 1
ATOM 822 C C . ASP A 1 108 ? -10.874 -12.848 14.671 1.00 98.12 108 ASP A C 1
ATOM 824 O O . ASP A 1 108 ? -10.082 -13.574 14.062 1.00 98.12 108 ASP A O 1
ATOM 828 N N . VAL A 1 109 ? -11.891 -12.254 14.031 1.00 98.12 109 VAL A N 1
ATOM 829 C CA . VAL A 1 109 ? -12.090 -12.328 12.568 1.00 98.12 109 VAL A CA 1
ATOM 830 C C . VAL A 1 109 ? -10.963 -11.620 11.817 1.00 98.12 109 VAL A C 1
ATOM 832 O O . VAL A 1 109 ? -10.456 -12.140 10.822 1.00 98.12 109 VAL A O 1
ATOM 835 N N . TYR A 1 110 ? -10.564 -10.440 12.284 1.00 98.38 110 TYR A N 1
ATOM 836 C CA . TYR A 1 110 ? -9.473 -9.656 11.721 1.00 98.38 110 TYR A CA 1
ATOM 837 C C . TYR A 1 110 ? -8.141 -10.420 11.749 1.00 98.38 110 TYR A C 1
ATOM 839 O O . TYR A 1 110 ? -7.493 -10.532 10.706 1.00 98.38 110 TYR A O 1
ATOM 847 N N . LYS A 1 111 ? -7.777 -11.015 12.892 1.00 98.31 111 LYS A N 1
ATOM 848 C CA . LYS A 1 111 ? -6.568 -11.835 13.043 1.00 98.31 111 LYS A CA 1
ATOM 849 C C . LYS A 1 111 ? -6.541 -12.980 12.040 1.00 98.31 111 LYS A C 1
ATOM 851 O O . LYS A 1 111 ? -5.578 -13.121 11.296 1.00 98.31 111 LYS A O 1
ATOM 856 N N . LYS A 1 112 ? -7.645 -13.727 11.927 1.00 97.81 112 LYS A N 1
ATOM 857 C CA . LYS A 1 112 ? -7.773 -14.824 10.951 1.00 97.81 112 LYS A CA 1
ATOM 858 C C . LYS A 1 112 ? -7.667 -14.344 9.508 1.00 97.81 112 LYS A C 1
ATOM 860 O O . LYS A 1 112 ? -7.027 -15.001 8.696 1.00 97.81 112 LYS A O 1
ATOM 865 N N . ARG A 1 113 ? -8.295 -13.212 9.180 1.00 97.50 113 ARG A N 1
ATOM 866 C CA . ARG A 1 113 ? -8.308 -12.667 7.817 1.00 97.50 113 ARG A CA 1
ATOM 867 C C . ARG A 1 113 ? -6.918 -12.253 7.335 1.00 97.50 113 ARG A C 1
ATOM 869 O O . ARG A 1 113 ? -6.643 -12.402 6.151 1.00 97.50 113 ARG A O 1
ATOM 876 N N . PHE A 1 114 ? -6.094 -11.703 8.222 1.00 96.00 114 PHE A N 1
ATOM 877 C CA . PHE A 1 114 ? -4.780 -11.154 7.875 1.00 96.00 114 PHE A CA 1
ATOM 878 C C . PHE A 1 114 ? -3.601 -11.977 8.415 1.00 96.00 114 PHE A C 1
ATOM 880 O O . PHE A 1 114 ? -2.462 -11.560 8.254 1.00 96.00 114 PHE A O 1
ATOM 887 N N . GLY A 1 115 ? -3.861 -13.142 9.018 1.00 96.00 115 GLY A N 1
ATOM 888 C CA . GLY A 1 115 ? -2.823 -14.055 9.503 1.00 96.00 115 GLY A CA 1
ATOM 889 C C . GLY A 1 115 ? -2.048 -13.546 10.721 1.00 96.00 115 GLY A C 1
ATOM 890 O O . GLY A 1 115 ? -0.882 -13.890 10.873 1.00 96.00 115 GLY A O 1
ATOM 891 N N . HIS A 1 116 ? -2.669 -12.724 11.571 1.00 95.88 116 HIS A N 1
ATOM 892 C CA . HIS A 1 116 ? -2.006 -12.163 12.751 1.00 95.88 116 HIS A CA 1
ATOM 893 C C . HIS A 1 116 ? -2.066 -13.102 13.956 1.00 95.88 116 HIS A C 1
ATOM 895 O O . HIS A 1 116 ? -3.136 -13.608 14.301 1.00 95.88 116 HIS A O 1
ATOM 901 N N . ASP A 1 117 ? -0.929 -13.235 14.635 1.00 95.94 117 ASP A N 1
ATOM 902 C CA . ASP A 1 117 ? -0.791 -13.829 15.964 1.00 95.94 117 ASP A CA 1
ATOM 903 C C . ASP A 1 117 ? 0.049 -12.886 16.835 1.00 95.94 117 ASP A C 1
ATOM 905 O O . ASP A 1 117 ? 1.226 -12.653 16.556 1.00 95.94 117 ASP A O 1
ATOM 909 N N . PHE A 1 118 ? -0.582 -12.288 17.846 1.00 96.44 118 PHE A N 1
ATOM 910 C CA . PHE A 1 118 ? 0.042 -11.277 18.702 1.00 96.44 118 PHE A CA 1
ATOM 911 C C . PHE A 1 118 ? 0.530 -11.838 20.044 1.00 96.44 118 PHE A C 1
ATOM 913 O O . PHE A 1 118 ? 1.177 -11.106 20.793 1.00 96.44 118 PHE A O 1
ATOM 920 N N . GLY A 1 119 ? 0.253 -13.112 20.355 1.00 96.62 119 GLY A N 1
ATOM 921 C CA . GLY A 1 119 ? 0.658 -13.745 21.613 1.00 96.62 119 GLY A CA 1
ATOM 922 C C . GLY A 1 119 ? 0.305 -12.904 22.845 1.00 96.62 119 GLY A C 1
ATOM 923 O O . GLY A 1 119 ? -0.853 -12.557 23.063 1.00 96.62 119 GLY A O 1
ATOM 924 N N . ASP A 1 120 ? 1.319 -12.546 23.631 1.00 96.75 120 ASP A N 1
ATOM 925 C CA . ASP A 1 120 ? 1.155 -11.769 24.867 1.00 96.75 120 ASP A CA 1
ATOM 926 C C . ASP A 1 120 ? 0.736 -10.299 24.631 1.00 96.75 120 ASP A C 1
ATOM 928 O O . ASP A 1 120 ? 0.276 -9.638 25.560 1.00 96.75 120 ASP A O 1
ATOM 932 N N . ASP A 1 121 ? 0.861 -9.775 23.404 1.00 97.00 121 ASP A N 1
ATOM 933 C CA . ASP A 1 121 ? 0.494 -8.394 23.036 1.00 97.00 121 ASP A CA 1
ATOM 934 C C . ASP A 1 121 ? -0.974 -8.276 22.561 1.00 97.00 121 ASP A C 1
ATOM 936 O O . ASP A 1 121 ? -1.423 -7.200 22.162 1.00 97.00 121 ASP A O 1
ATOM 940 N N . ASP A 1 122 ? -1.752 -9.369 22.587 1.00 96.50 122 ASP A N 1
ATOM 941 C CA . ASP A 1 122 ? -3.105 -9.431 22.005 1.00 96.50 122 ASP A CA 1
ATOM 942 C C . ASP A 1 122 ? -4.066 -8.393 22.609 1.00 96.50 122 ASP A C 1
ATOM 944 O O . ASP A 1 122 ? -4.779 -7.717 21.866 1.00 96.50 122 ASP A O 1
ATOM 948 N N . ASP A 1 123 ? -4.032 -8.190 23.931 1.00 94.94 123 ASP A N 1
ATOM 949 C CA . ASP A 1 123 ? -4.883 -7.207 24.620 1.00 94.94 123 ASP A CA 1
ATOM 950 C C . ASP A 1 123 ? -4.559 -5.768 24.192 1.00 94.94 123 ASP A C 1
ATOM 952 O O . ASP A 1 123 ? -5.460 -4.957 23.942 1.00 94.94 123 ASP A O 1
ATOM 956 N N . HIS A 1 124 ? -3.269 -5.447 24.056 1.00 96.31 124 HIS A N 1
ATOM 957 C CA . HIS A 1 124 ? -2.825 -4.143 23.575 1.00 96.31 124 HIS A CA 1
ATOM 958 C C . HIS A 1 124 ? -3.258 -3.925 22.119 1.00 96.31 124 HIS A C 1
ATOM 960 O O . HIS A 1 124 ? -3.835 -2.885 21.785 1.00 96.31 124 HIS A O 1
ATOM 966 N N . ARG A 1 125 ? -3.059 -4.928 21.257 1.00 98.25 125 ARG A N 1
ATOM 967 C CA . ARG A 1 125 ? -3.441 -4.872 19.839 1.00 98.25 125 ARG A CA 1
ATOM 968 C C . ARG A 1 125 ? -4.946 -4.801 19.637 1.00 98.25 125 ARG A C 1
ATOM 970 O O . ARG A 1 125 ? -5.394 -4.065 18.757 1.00 98.25 125 ARG A O 1
ATOM 977 N N . MET A 1 126 ? -5.731 -5.469 20.477 1.00 97.75 126 MET A N 1
ATOM 978 C CA . MET A 1 126 ? -7.187 -5.359 20.473 1.00 97.75 126 MET A CA 1
ATOM 979 C C . MET A 1 126 ? -7.643 -3.948 20.865 1.00 97.75 126 MET A C 1
ATOM 981 O O . MET A 1 126 ? -8.561 -3.411 20.245 1.00 97.75 126 MET A O 1
ATOM 985 N N . ALA A 1 127 ? -6.989 -3.310 21.841 1.00 96.25 127 ALA A N 1
ATOM 986 C CA . ALA A 1 127 ? -7.302 -1.934 22.231 1.00 96.25 127 ALA A CA 1
ATOM 987 C C . ALA A 1 127 ? -7.002 -0.926 21.104 1.00 96.25 127 ALA A C 1
ATOM 989 O O . ALA A 1 127 ? -7.804 -0.027 20.834 1.00 96.25 127 ALA A O 1
ATOM 990 N N . VAL A 1 128 ? -5.879 -1.093 20.398 1.00 97.94 128 VAL A N 1
ATOM 991 C CA . VAL A 1 128 ? -5.549 -0.279 19.215 1.00 97.94 128 VAL A CA 1
ATOM 992 C C . VAL A 1 128 ? -6.550 -0.528 18.083 1.00 97.94 128 VAL A C 1
ATOM 994 O O . VAL A 1 128 ? -7.033 0.422 17.462 1.00 97.94 128 VAL A O 1
ATOM 997 N N . PHE A 1 129 ? -6.918 -1.789 17.854 1.00 98.25 129 PHE A N 1
ATOM 998 C CA . PHE A 1 129 ? -7.930 -2.168 16.875 1.00 98.25 129 PHE A CA 1
ATOM 999 C C . PHE A 1 129 ? -9.301 -1.548 17.168 1.00 98.25 129 PHE A C 1
ATOM 1001 O O . PHE A 1 129 ? -9.917 -1.023 16.243 1.00 98.25 129 PHE A O 1
ATOM 1008 N N . ASP A 1 130 ? -9.765 -1.537 18.424 1.00 96.56 130 ASP A N 1
ATOM 1009 C CA . ASP A 1 130 ? -11.019 -0.868 18.815 1.00 96.56 130 ASP A CA 1
ATOM 1010 C C . ASP A 1 130 ? -10.978 0.630 18.489 1.00 96.56 130 ASP A C 1
ATOM 1012 O O . ASP A 1 130 ? -11.896 1.176 17.873 1.00 96.56 130 ASP A O 1
ATOM 1016 N N . SER A 1 131 ? -9.872 1.295 18.834 1.00 95.44 131 SER A N 1
ATOM 1017 C CA . SER A 1 131 ? -9.670 2.713 18.521 1.00 95.44 131 SER A CA 1
ATOM 1018 C C . SER A 1 131 ? -9.759 2.979 17.013 1.00 95.44 131 SER A C 1
ATOM 1020 O O . SER A 1 131 ? -10.494 3.866 16.569 1.00 95.44 131 SER A O 1
ATOM 1022 N N . ASN A 1 132 ? -9.091 2.155 16.202 1.00 97.75 132 ASN A N 1
ATOM 1023 C CA . ASN A 1 132 ? -9.116 2.267 14.744 1.00 97.75 132 ASN A CA 1
ATOM 1024 C C . ASN A 1 132 ? -10.488 1.918 14.142 1.00 97.75 132 ASN A C 1
ATOM 1026 O O . ASN A 1 132 ? -10.917 2.559 13.182 1.00 97.75 132 ASN A O 1
ATOM 1030 N N . LEU A 1 133 ? -11.206 0.947 14.707 1.00 96.06 133 LEU A N 1
ATOM 1031 C CA . LEU A 1 133 ? -12.559 0.582 14.293 1.00 96.06 133 LEU A CA 1
ATOM 1032 C C . LEU A 1 133 ? -13.535 1.748 14.504 1.00 96.06 133 LEU A C 1
ATOM 1034 O O . LEU A 1 133 ? -14.280 2.112 13.595 1.00 96.06 133 LEU A O 1
ATOM 1038 N N . ARG A 1 134 ? -13.480 2.389 15.674 1.00 93.00 134 ARG A N 1
ATOM 1039 C CA . ARG A 1 134 ? -14.289 3.580 15.978 1.00 93.00 134 ARG A CA 1
ATOM 1040 C C . ARG A 1 134 ? -13.904 4.766 15.100 1.00 93.00 134 ARG A C 1
ATOM 1042 O O . ARG A 1 134 ? -14.782 5.510 14.663 1.00 93.00 134 ARG A O 1
ATOM 1049 N N . TYR A 1 135 ? -12.612 4.930 14.808 1.00 94.69 135 TYR A N 1
ATOM 1050 C CA . TYR A 1 135 ? -12.137 5.949 13.876 1.00 94.69 135 TYR A CA 1
ATOM 1051 C C . TYR A 1 135 ? -12.738 5.755 12.477 1.00 94.69 135 TYR A C 1
ATOM 1053 O O . TYR A 1 135 ? -13.304 6.704 11.934 1.00 94.69 135 TYR A O 1
ATOM 1061 N N . ILE A 1 136 ? -12.709 4.528 11.941 1.00 95.81 136 ILE A N 1
ATOM 1062 C CA . ILE A 1 136 ? -13.313 4.174 10.646 1.00 95.81 136 ILE A CA 1
ATOM 1063 C C . ILE A 1 136 ? -14.790 4.581 10.592 1.00 95.81 136 ILE A C 1
ATOM 1065 O O . ILE A 1 136 ? -15.200 5.254 9.645 1.00 95.81 136 ILE A O 1
ATOM 1069 N N . ASP A 1 137 ? -15.579 4.223 11.606 1.00 93.12 137 ASP A N 1
ATOM 1070 C CA . ASP A 1 137 ? -17.008 4.552 11.638 1.00 93.12 137 ASP A CA 1
ATOM 1071 C C . ASP A 1 137 ? -17.245 6.062 11.709 1.00 93.12 137 ASP A C 1
ATOM 1073 O O . ASP A 1 137 ? -18.099 6.597 10.997 1.00 93.12 137 ASP A O 1
ATOM 1077 N N . SER A 1 138 ? -16.453 6.766 12.522 1.00 91.31 138 SER A N 1
ATOM 1078 C CA . SER A 1 138 ? -16.548 8.221 12.654 1.00 91.31 138 SER A CA 1
ATOM 1079 C C . SER A 1 138 ? -16.180 8.958 11.362 1.00 91.31 138 SER A C 1
ATOM 1081 O O . SER A 1 138 ? -16.823 9.950 11.024 1.00 91.31 138 SER A O 1
ATOM 1083 N N . GLU A 1 139 ? -15.185 8.472 10.615 1.00 93.75 139 GLU A N 1
ATOM 1084 C CA . GLU A 1 139 ? -14.758 9.068 9.348 1.00 93.75 139 GLU A CA 1
ATOM 1085 C C . GLU A 1 139 ? -15.801 8.806 8.256 1.00 93.75 139 GLU A C 1
ATOM 1087 O O . GLU A 1 139 ? -16.195 9.722 7.535 1.00 93.75 139 GLU A O 1
ATOM 1092 N N . ASN A 1 140 ? -16.327 7.580 8.191 1.00 94.69 140 ASN A N 1
ATOM 1093 C CA . ASN A 1 140 ? -17.353 7.191 7.224 1.00 94.69 140 ASN A CA 1
ATOM 1094 C C . ASN A 1 140 ? -18.685 7.924 7.438 1.00 94.69 140 ASN A C 1
ATOM 1096 O O . ASN A 1 140 ? -19.399 8.196 6.472 1.00 94.69 140 ASN A O 1
ATOM 1100 N N . ALA A 1 141 ? -19.008 8.306 8.676 1.00 94.06 141 ALA A N 1
ATOM 1101 C CA . ALA A 1 141 ? -20.201 9.092 8.990 1.00 94.06 141 ALA A CA 1
ATOM 1102 C C . ALA A 1 141 ? -20.159 10.534 8.445 1.00 94.06 141 ALA A C 1
ATOM 1104 O O . ALA A 1 141 ? -21.198 11.192 8.386 1.00 94.06 141 ALA A O 1
ATOM 1105 N N . LYS A 1 142 ? -18.988 11.033 8.021 1.00 94.50 142 LYS A N 1
ATOM 1106 C CA . LYS A 1 142 ? -18.823 12.396 7.485 1.00 94.50 142 LYS A CA 1
ATOM 1107 C C . LYS A 1 142 ? -19.323 12.558 6.044 1.00 94.50 142 LYS A C 1
ATOM 1109 O O . LYS A 1 142 ? -19.403 13.687 5.570 1.00 94.50 142 LYS A O 1
ATOM 1114 N N . GLY A 1 143 ? -19.640 11.468 5.336 1.00 94.62 143 GLY A N 1
ATOM 1115 C CA . GLY A 1 143 ? -20.118 11.529 3.947 1.00 94.62 143 GLY A CA 1
ATOM 1116 C C . GLY A 1 143 ? -19.070 12.055 2.958 1.00 94.62 143 GLY A C 1
ATOM 1117 O O . GLY A 1 143 ? -19.407 12.779 2.023 1.00 94.62 143 GLY A O 1
ATOM 1118 N N . LEU A 1 144 ? -17.793 11.733 3.189 1.00 96.94 144 LEU A N 1
ATOM 1119 C CA . LEU A 1 144 ? -16.682 12.137 2.326 1.00 96.94 144 LEU A CA 1
ATOM 1120 C C . LEU A 1 144 ? -16.705 11.385 0.985 1.00 96.94 144 LEU A C 1
ATOM 1122 O O . LEU A 1 144 ? -17.385 10.375 0.820 1.00 96.94 144 LEU A O 1
ATOM 1126 N N . SER A 1 145 ? -15.900 11.851 0.026 1.00 97.88 145 SER A N 1
ATOM 1127 C CA . SER A 1 145 ? -15.714 11.191 -1.278 1.00 97.88 145 SER A CA 1
ATOM 1128 C C . SER A 1 145 ? -15.010 9.830 -1.197 1.00 97.88 145 SER A C 1
ATOM 1130 O O . SER A 1 145 ? -14.864 9.150 -2.212 1.00 97.88 145 SER A O 1
ATOM 1132 N N . TYR A 1 146 ? -14.565 9.434 -0.005 1.00 97.38 146 TYR A N 1
ATOM 1133 C CA . TYR A 1 146 ? -13.929 8.159 0.274 1.00 97.38 146 TYR A CA 1
ATOM 1134 C C . TYR A 1 146 ? -14.498 7.553 1.556 1.00 97.38 146 TYR A C 1
ATOM 1136 O O . TYR A 1 146 ? -15.046 8.249 2.411 1.00 97.38 146 TYR A O 1
ATOM 1144 N N . THR A 1 147 ? -14.315 6.243 1.694 1.00 97.56 147 THR A N 1
ATOM 1145 C CA . THR A 1 147 ? -14.654 5.499 2.908 1.00 97.56 147 THR A CA 1
ATOM 1146 C C . THR A 1 147 ? -13.453 4.701 3.384 1.00 97.56 147 THR A C 1
ATOM 1148 O O . THR A 1 147 ? -12.735 4.122 2.566 1.00 97.56 147 THR A O 1
ATOM 1151 N N . LEU A 1 148 ? -13.280 4.603 4.694 1.00 97.50 148 LEU A N 1
ATOM 1152 C CA . LEU A 1 148 ? -12.310 3.731 5.336 1.00 97.50 148 LEU A CA 1
ATOM 1153 C C . LEU A 1 148 ? -12.894 2.333 5.565 1.00 97.50 148 LEU A C 1
ATOM 1155 O O . LEU A 1 148 ? -14.102 2.152 5.734 1.00 97.50 148 LEU A O 1
ATOM 1159 N N . LYS A 1 149 ? -12.018 1.331 5.588 1.00 97.12 149 LYS A N 1
ATOM 1160 C CA . LYS A 1 149 ? -12.339 -0.058 5.933 1.00 97.12 149 LYS A CA 1
ATOM 1161 C C . LYS A 1 149 ? -11.217 -0.638 6.784 1.00 97.12 149 LYS A C 1
ATOM 1163 O O . LYS A 1 149 ? -10.088 -0.158 6.732 1.00 97.12 149 LYS A O 1
ATOM 1168 N N . ILE A 1 150 ? -11.525 -1.704 7.519 1.00 97.62 150 ILE A N 1
ATOM 1169 C CA . ILE A 1 150 ? -10.524 -2.483 8.252 1.00 97.62 150 ILE A CA 1
ATOM 1170 C C . ILE A 1 150 ? -9.535 -3.079 7.240 1.00 97.62 150 ILE A C 1
ATOM 1172 O O . ILE A 1 150 ? -9.898 -3.961 6.456 1.00 97.62 150 ILE A O 1
ATOM 1176 N N . GLY A 1 151 ? -8.305 -2.569 7.252 1.00 95.69 151 GLY A N 1
ATOM 1177 C CA . GLY A 1 151 ? -7.172 -3.077 6.477 1.00 95.69 151 GLY A CA 1
ATOM 1178 C C . GLY A 1 151 ? -6.183 -3.866 7.345 1.00 95.69 151 GLY A C 1
ATOM 1179 O O . GLY A 1 151 ? -6.362 -3.924 8.563 1.00 95.69 151 GLY A O 1
ATOM 1180 N N . PRO A 1 152 ? -5.114 -4.431 6.753 1.00 95.00 152 PRO A N 1
ATOM 1181 C CA . PRO A 1 152 ? -4.142 -5.281 7.454 1.00 95.00 152 PRO A CA 1
ATOM 1182 C C . PRO A 1 152 ? -3.424 -4.580 8.615 1.00 95.00 152 PRO A C 1
ATOM 1184 O O . PRO A 1 152 ? -2.951 -5.252 9.524 1.00 95.00 152 PRO A O 1
ATOM 1187 N N . PHE A 1 153 ? -3.423 -3.246 8.643 1.00 95.88 153 PHE A N 1
ATOM 1188 C CA . PHE A 1 153 ? -2.737 -2.417 9.638 1.00 95.88 153 PHE A CA 1
ATOM 1189 C C . PHE A 1 153 ? -3.630 -1.929 10.789 1.00 95.88 153 PHE A C 1
ATOM 1191 O O . PHE A 1 153 ? -3.207 -1.087 11.572 1.00 95.88 153 PHE A O 1
ATOM 1198 N N . ALA A 1 154 ? -4.866 -2.426 10.910 1.00 97.56 154 ALA A N 1
ATOM 1199 C CA . ALA A 1 154 ? -5.802 -1.954 11.935 1.00 97.56 154 ALA A CA 1
ATOM 1200 C C . ALA A 1 154 ? -5.336 -2.201 13.390 1.00 97.56 154 ALA A C 1
ATOM 1202 O O . ALA A 1 154 ? -5.875 -1.576 14.295 1.00 97.56 154 ALA A O 1
ATOM 1203 N N . HIS A 1 155 ? -4.336 -3.058 13.622 1.00 96.75 155 HIS A N 1
ATOM 1204 C CA . HIS A 1 155 ? -3.703 -3.287 14.931 1.00 96.75 155 HIS A CA 1
ATOM 1205 C C . HIS A 1 155 ? -2.569 -2.301 15.274 1.00 96.75 155 HIS A C 1
ATOM 1207 O O . HIS A 1 155 ? -1.994 -2.385 16.362 1.00 96.75 155 HIS A O 1
ATOM 1213 N N . LEU A 1 156 ? -2.208 -1.404 14.351 1.00 96.50 156 LEU A N 1
ATOM 1214 C CA . LEU A 1 156 ? -1.128 -0.437 14.531 1.00 96.50 156 LEU A CA 1
ATOM 1215 C C . LEU A 1 156 ? -1.685 0.942 14.875 1.00 96.50 156 LEU A C 1
ATOM 1217 O O . LEU A 1 156 ? -2.659 1.423 14.287 1.00 96.50 156 LEU A O 1
ATOM 1221 N N . THR A 1 157 ? -1.020 1.620 15.801 1.00 96.50 157 THR A N 1
ATOM 1222 C CA . THR A 1 157 ? -1.181 3.061 15.980 1.00 96.50 157 THR A CA 1
ATOM 1223 C C . THR A 1 157 ? -0.609 3.799 14.770 1.00 96.50 157 THR A C 1
ATOM 1225 O O . THR A 1 157 ? 0.226 3.276 14.030 1.00 96.50 157 THR A O 1
ATOM 1228 N N . ASN A 1 158 ? -1.000 5.061 14.567 1.00 93.44 158 ASN A N 1
ATOM 1229 C CA . ASN A 1 158 ? -0.433 5.848 13.469 1.00 93.44 158 ASN A CA 1
ATOM 1230 C C . ASN A 1 158 ? 1.095 6.009 13.590 1.00 93.44 158 ASN A C 1
ATOM 1232 O O . ASN A 1 158 ? 1.787 6.024 12.577 1.00 93.44 158 ASN A O 1
ATOM 1236 N N . ALA A 1 159 ? 1.624 6.100 14.815 1.00 93.31 159 ALA A N 1
ATOM 1237 C CA . ALA A 1 159 ? 3.062 6.166 15.052 1.00 93.31 159 ALA A CA 1
ATOM 1238 C C . ALA A 1 159 ? 3.758 4.869 14.612 1.00 93.31 159 ALA A C 1
ATOM 1240 O O . ALA A 1 159 ? 4.686 4.926 13.809 1.00 93.31 159 ALA A O 1
ATOM 1241 N N . GLU A 1 160 ? 3.262 3.710 15.049 1.00 92.88 160 GLU A N 1
ATOM 1242 C CA . GLU A 1 160 ? 3.810 2.410 14.642 1.00 92.88 160 GLU A CA 1
ATOM 1243 C C . GLU A 1 160 ? 3.696 2.189 13.133 1.00 92.88 160 GLU A C 1
ATOM 1245 O O . GLU A 1 160 ? 4.664 1.775 12.499 1.00 92.88 160 GLU A O 1
ATOM 1250 N N . PHE A 1 161 ? 2.550 2.526 12.531 1.00 91.56 161 PHE A N 1
ATOM 1251 C CA . PHE A 1 161 ? 2.353 2.432 11.083 1.00 91.56 161 PHE A CA 1
ATOM 1252 C C . PHE A 1 161 ? 3.388 3.264 10.317 1.00 91.56 161 PHE A C 1
ATOM 1254 O O . PHE A 1 161 ? 3.941 2.821 9.315 1.00 91.56 161 PHE A O 1
ATOM 1261 N N . ARG A 1 162 ? 3.694 4.474 10.798 1.00 88.31 162 ARG A N 1
ATOM 1262 C CA . ARG A 1 162 ? 4.685 5.343 10.154 1.00 88.31 162 ARG A CA 1
ATOM 1263 C C . ARG A 1 162 ? 6.107 4.815 10.294 1.00 88.31 162 ARG A C 1
ATOM 1265 O O . ARG A 1 162 ? 6.869 4.913 9.336 1.00 88.31 162 ARG A O 1
ATOM 1272 N N . GLU A 1 163 ? 6.461 4.293 11.462 1.00 85.00 163 GLU A N 1
ATOM 1273 C CA . GLU A 1 163 ? 7.796 3.740 11.709 1.00 85.00 163 GLU A CA 1
ATOM 1274 C C . GLU A 1 163 ? 8.030 2.428 10.947 1.00 85.00 163 GLU A C 1
ATOM 1276 O O . GLU A 1 163 ? 9.136 2.192 10.468 1.00 85.00 163 GLU A O 1
ATOM 1281 N N . THR A 1 164 ? 6.991 1.610 10.770 1.00 81.06 164 THR A N 1
ATOM 1282 C CA . THR A 1 164 ? 7.065 0.337 10.031 1.00 81.06 164 THR A CA 1
ATOM 1283 C C . THR A 1 164 ? 7.042 0.541 8.514 1.00 81.06 164 THR A C 1
ATOM 1285 O O . THR A 1 164 ? 7.956 0.096 7.821 1.00 81.06 164 THR A O 1
ATOM 1288 N N . MET A 1 165 ? 6.066 1.287 7.983 1.00 83.69 165 MET A N 1
ATOM 1289 C CA . MET A 1 165 ? 5.848 1.386 6.530 1.00 83.69 165 MET A CA 1
ATOM 1290 C C . MET A 1 165 ? 6.683 2.463 5.831 1.00 83.69 165 MET A C 1
ATOM 1292 O O . MET A 1 165 ? 6.995 2.330 4.648 1.00 83.69 165 MET A O 1
ATOM 1296 N N . PHE A 1 166 ? 7.033 3.551 6.526 1.00 81.12 166 PHE A N 1
ATOM 1297 C CA . PHE A 1 166 ? 7.704 4.706 5.911 1.00 81.12 166 PHE A CA 1
ATOM 1298 C C . PHE A 1 166 ? 9.143 4.921 6.376 1.00 81.12 166 PHE A C 1
ATOM 1300 O O . PHE A 1 166 ? 9.704 5.951 6.002 1.00 81.12 166 PHE A O 1
ATOM 1307 N N . ARG A 1 167 ? 9.699 4.009 7.198 1.00 75.88 167 ARG A N 1
ATOM 1308 C CA . ARG A 1 167 ? 11.073 4.004 7.749 1.00 75.88 167 ARG A CA 1
ATOM 1309 C C . ARG A 1 167 ? 11.928 5.171 7.249 1.00 75.88 167 ARG A C 1
ATOM 1311 O O . ARG A 1 167 ? 12.480 5.140 6.151 1.00 75.88 167 ARG A O 1
ATOM 1318 N N . LYS A 1 168 ? 12.011 6.238 8.045 1.00 64.62 168 LYS A N 1
ATOM 1319 C CA . LYS A 1 168 ? 12.697 7.466 7.628 1.00 64.62 168 LYS A CA 1
ATOM 1320 C C . LYS A 1 168 ? 14.204 7.224 7.554 1.00 64.62 168 LYS A C 1
ATOM 1322 O O . LYS A 1 168 ? 14.830 7.016 8.591 1.00 64.62 168 LYS A O 1
ATOM 1327 N N . SER A 1 169 ? 14.814 7.359 6.378 1.00 58.44 169 SER 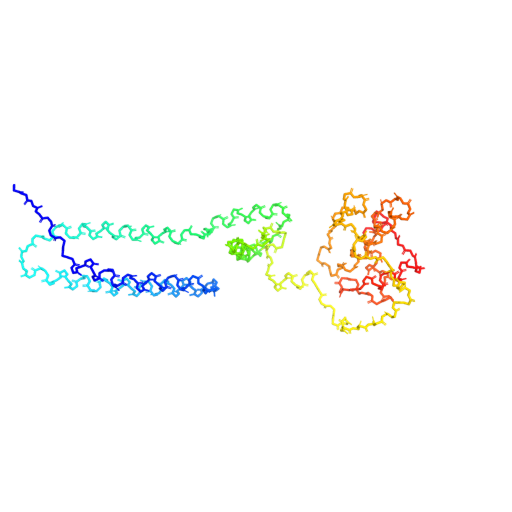A N 1
ATOM 1328 C CA . SER A 1 169 ? 16.261 7.590 6.321 1.00 58.44 169 SER A CA 1
ATOM 1329 C C . SER A 1 169 ? 16.562 9.076 6.540 1.00 58.44 169 SER A C 1
ATOM 1331 O O . SER A 1 169 ? 16.075 9.927 5.788 1.00 58.44 169 SER A O 1
ATOM 1333 N N . PRO A 1 170 ? 17.408 9.417 7.529 1.00 54.88 170 PRO A N 1
ATOM 1334 C CA . PRO A 1 170 ? 17.861 10.788 7.751 1.00 54.88 170 PRO A CA 1
ATOM 1335 C C . PRO A 1 170 ? 18.748 11.327 6.614 1.00 54.88 170 PRO A C 1
ATOM 1337 O O . PRO A 1 170 ? 19.065 12.513 6.614 1.00 54.88 170 PRO A O 1
ATOM 1340 N N . ARG A 1 171 ? 19.147 10.488 5.643 1.00 56.75 171 ARG A N 1
ATOM 1341 C CA . ARG A 1 171 ? 19.998 10.877 4.505 1.00 56.75 171 ARG A CA 1
ATOM 1342 C C . ARG A 1 171 ? 19.219 11.383 3.292 1.00 56.75 171 ARG A C 1
ATOM 1344 O O . ARG A 1 171 ? 19.808 12.052 2.453 1.00 56.75 171 ARG A O 1
ATOM 1351 N N . PHE A 1 172 ? 17.904 11.164 3.219 1.00 58.41 172 PHE A N 1
ATOM 1352 C CA . PHE A 1 172 ? 17.057 11.773 2.185 1.00 58.41 172 PHE A CA 1
ATOM 1353 C C . PHE A 1 172 ? 16.619 13.185 2.591 1.00 58.41 172 PHE A C 1
ATOM 1355 O O . PHE A 1 172 ? 15.441 13.542 2.553 1.00 58.41 172 PHE A O 1
ATOM 1362 N N . SER A 1 173 ? 17.573 14.020 3.007 1.00 49.06 173 SER A N 1
ATOM 1363 C CA . SER A 1 173 ? 17.330 15.439 3.246 1.00 49.06 173 SER A CA 1
ATOM 1364 C C . SER A 1 173 ? 17.229 16.158 1.907 1.00 49.06 173 SER A C 1
ATOM 1366 O O . SER A 1 173 ? 18.218 16.701 1.429 1.00 49.06 173 SER A O 1
ATOM 1368 N N . SER A 1 174 ? 16.047 16.129 1.282 1.00 50.56 174 SER A N 1
ATOM 1369 C CA . SER A 1 174 ? 15.631 17.053 0.217 1.00 50.56 174 SER A CA 1
ATOM 1370 C C . SER A 1 174 ? 16.738 17.446 -0.762 1.00 50.56 174 SER A C 1
ATOM 1372 O O . SER A 1 174 ? 16.859 18.625 -1.115 1.00 50.56 174 SER A O 1
ATOM 1374 N N . GLN A 1 175 ? 17.558 16.493 -1.208 1.00 51.03 175 GLN A N 1
ATOM 1375 C CA . GLN A 1 175 ? 18.415 16.745 -2.343 1.00 51.03 175 GLN A CA 1
ATOM 1376 C C . GLN A 1 175 ? 17.441 16.720 -3.512 1.00 51.03 175 GLN A C 1
ATOM 1378 O O . GLN A 1 175 ? 17.198 15.705 -4.155 1.00 51.03 175 GLN A O 1
ATOM 1383 N N . ARG A 1 176 ? 16.797 17.875 -3.733 1.00 49.16 176 ARG A N 1
ATOM 1384 C CA . ARG A 1 176 ? 16.309 18.302 -5.035 1.00 49.16 176 ARG A CA 1
ATOM 1385 C C . ARG A 1 176 ? 17.558 18.352 -5.898 1.00 49.16 176 ARG A C 1
ATOM 1387 O O . ARG A 1 176 ? 18.052 19.427 -6.231 1.00 49.16 176 ARG A O 1
ATOM 1394 N N . SER A 1 177 ? 18.081 17.184 -6.245 1.00 50.41 177 SER A N 1
ATOM 1395 C CA . SER A 1 177 ? 18.756 16.999 -7.499 1.00 50.41 177 SER A CA 1
ATOM 1396 C C . SER A 1 177 ? 17.689 17.415 -8.494 1.00 50.41 177 SER A C 1
ATOM 1398 O O . SER A 1 177 ? 16.790 16.653 -8.843 1.00 50.41 177 SER A O 1
ATOM 1400 N N . ARG A 1 178 ? 17.716 18.700 -8.862 1.00 49.50 178 ARG A N 1
ATOM 1401 C CA . ARG A 1 178 ? 17.262 19.139 -10.167 1.00 49.50 178 ARG A CA 1
ATOM 1402 C C . ARG A 1 178 ? 18.131 18.332 -11.119 1.00 49.50 178 ARG A C 1
ATOM 1404 O O . ARG A 1 178 ? 19.159 18.820 -11.572 1.00 49.50 178 ARG A O 1
ATOM 1411 N N . GLY A 1 179 ? 17.773 17.068 -11.335 1.00 48.31 179 GLY A N 1
ATOM 1412 C CA . GLY A 1 179 ? 18.137 16.395 -12.553 1.00 48.31 179 GLY A CA 1
ATOM 1413 C C . GLY A 1 179 ? 17.602 17.337 -13.605 1.00 48.31 179 GLY A C 1
ATOM 1414 O O . GLY A 1 179 ? 16.393 17.553 -13.689 1.00 48.31 179 GLY A O 1
ATOM 1415 N N . THR A 1 180 ? 18.505 18.037 -14.280 1.00 50.59 180 THR A N 1
ATOM 1416 C CA . THR A 1 180 ? 18.190 18.648 -15.556 1.00 50.59 180 THR A CA 1
ATOM 1417 C C . THR A 1 180 ? 17.603 17.507 -16.356 1.00 50.59 180 THR A C 1
ATOM 1419 O O . THR A 1 180 ? 18.328 16.589 -16.728 1.00 50.59 180 THR A O 1
ATOM 1422 N N . ALA A 1 181 ? 16.280 17.484 -16.484 1.00 54.34 181 ALA A N 1
ATOM 1423 C CA . ALA A 1 181 ? 15.603 16.564 -17.363 1.00 54.34 181 ALA A CA 1
ATOM 1424 C C . ALA A 1 181 ? 16.050 16.994 -18.759 1.00 54.34 181 ALA A C 1
ATOM 1426 O O . ALA A 1 181 ? 15.489 17.913 -19.346 1.00 54.34 181 ALA A O 1
ATOM 1427 N N . THR A 1 182 ? 17.179 16.455 -19.214 1.00 50.38 182 THR A N 1
ATOM 1428 C CA . THR A 1 182 ? 17.895 16.968 -20.383 1.00 50.38 182 THR A CA 1
ATOM 1429 C C . THR A 1 182 ? 17.148 16.680 -21.675 1.00 50.38 182 THR A C 1
ATOM 1431 O O . THR A 1 182 ? 17.503 17.259 -22.689 1.00 50.38 182 THR A O 1
ATOM 1434 N N . ASN A 1 183 ? 16.083 15.873 -21.629 1.00 53.78 183 ASN A N 1
ATOM 1435 C CA . ASN A 1 183 ? 15.288 15.477 -22.786 1.00 53.78 183 ASN A CA 1
ATOM 1436 C C . ASN A 1 183 ? 13.779 15.420 -22.471 1.00 53.78 183 ASN A C 1
ATOM 1438 O O . ASN A 1 183 ? 13.113 14.453 -22.834 1.00 53.78 183 ASN A O 1
ATOM 1442 N N . ILE A 1 184 ? 13.211 16.412 -21.772 1.00 55.81 184 ILE A N 1
ATOM 1443 C CA . ILE A 1 184 ? 11.762 16.632 -21.912 1.00 55.81 184 ILE A CA 1
ATOM 1444 C C . ILE A 1 184 ? 11.606 17.417 -23.208 1.00 55.81 184 ILE A C 1
ATOM 1446 O O . ILE A 1 184 ? 11.725 18.640 -23.206 1.00 55.81 184 ILE A O 1
ATOM 1450 N N . GLU A 1 185 ? 11.392 16.718 -24.325 1.00 59.69 185 GLU A N 1
ATOM 1451 C CA . GLU A 1 185 ? 10.747 17.380 -25.453 1.00 59.69 185 GLU A CA 1
ATOM 1452 C C . GLU A 1 185 ? 9.404 17.886 -24.937 1.00 59.69 185 GLU A C 1
ATOM 1454 O O . GLU A 1 185 ? 8.558 17.108 -24.485 1.00 59.69 185 GLU A O 1
ATOM 1459 N N . GLU A 1 186 ? 9.250 19.206 -24.917 1.00 57.81 186 GLU A N 1
ATOM 1460 C CA . GLU A 1 186 ? 7.992 19.847 -24.587 1.00 57.81 186 GLU A CA 1
ATOM 1461 C C . GLU A 1 186 ? 6.963 19.337 -25.600 1.00 57.81 186 GLU A C 1
ATOM 1463 O O . GLU A 1 186 ? 6.992 19.678 -26.782 1.00 57.81 186 GLU A O 1
ATOM 1468 N N . SER A 1 187 ? 6.123 18.403 -25.152 1.00 61.91 187 SER A N 1
ATOM 1469 C CA . SER A 1 187 ? 5.111 17.783 -25.995 1.00 61.91 187 SER A CA 1
ATOM 1470 C C . SER A 1 187 ? 4.198 18.883 -26.522 1.00 61.91 187 SER A C 1
ATOM 1472 O O . SER A 1 187 ? 3.411 19.445 -25.766 1.00 61.91 187 SER A O 1
ATOM 1474 N N . SER A 1 188 ? 4.253 19.137 -27.827 1.00 67.50 188 SER A N 1
ATOM 1475 C CA . SER A 1 188 ? 3.393 20.094 -28.534 1.00 67.50 188 SER A CA 1
ATOM 1476 C C . SER A 1 188 ? 1.915 19.682 -28.595 1.00 67.50 188 SER A C 1
ATOM 1478 O O . SER A 1 188 ? 1.107 20.396 -29.185 1.00 67.50 188 SER A O 1
ATOM 1480 N N . ARG A 1 189 ? 1.553 18.533 -28.006 1.00 69.06 189 ARG A N 1
ATOM 1481 C CA . ARG A 1 189 ? 0.174 18.032 -27.960 1.00 69.06 189 ARG A CA 1
ATOM 1482 C C . ARG A 1 189 ? -0.681 18.887 -27.042 1.00 69.06 189 ARG A C 1
ATOM 1484 O O . ARG A 1 189 ? -0.284 19.193 -25.916 1.00 69.06 189 ARG A O 1
ATOM 1491 N N . SER A 1 190 ? -1.871 19.226 -27.514 1.00 80.38 190 SER A N 1
ATOM 1492 C CA . SER A 1 190 ? -2.818 20.009 -26.732 1.00 80.38 190 SER A CA 1
ATOM 1493 C C . SER A 1 190 ? -3.479 19.137 -25.658 1.00 80.38 190 SER A C 1
ATOM 1495 O O . SER A 1 190 ? -3.606 17.918 -25.803 1.00 80.38 190 SER A O 1
ATOM 1497 N N . ILE A 1 191 ? -3.908 19.746 -24.550 1.00 81.06 191 ILE A N 1
ATOM 1498 C CA . ILE A 1 191 ? -4.594 19.023 -23.463 1.00 81.06 191 ILE A CA 1
ATOM 1499 C C . ILE A 1 191 ? -5.901 18.397 -23.979 1.00 81.06 191 ILE A C 1
ATOM 1501 O O . ILE A 1 191 ? -6.314 17.338 -23.510 1.00 81.06 191 ILE A O 1
ATOM 1505 N N . GLU A 1 192 ? -6.525 19.019 -24.978 1.00 86.88 192 GLU A N 1
ATOM 1506 C CA . GLU A 1 192 ? -7.751 18.561 -25.633 1.00 86.88 192 GLU A CA 1
ATOM 1507 C C . GLU A 1 192 ? -7.562 17.256 -26.422 1.00 86.88 192 GLU A C 1
ATOM 1509 O O . GLU A 1 192 ? -8.535 16.530 -26.630 1.00 86.88 192 GLU A O 1
ATOM 1514 N N . GLU A 1 193 ? -6.333 16.927 -26.827 1.00 88.12 193 GLU A N 1
ATOM 1515 C CA . GLU A 1 193 ? -5.999 15.674 -27.517 1.00 88.12 193 GLU A CA 1
ATOM 1516 C C . GLU A 1 193 ? -5.811 14.494 -26.550 1.00 88.12 193 GLU A C 1
ATOM 1518 O O . GLU A 1 193 ? -5.727 13.338 -26.980 1.00 88.12 193 GLU A O 1
ATOM 1523 N N . LEU A 1 194 ? -5.745 14.748 -25.238 1.00 89.56 194 LEU A N 1
ATOM 1524 C CA . LEU A 1 194 ? -5.567 13.693 -24.248 1.00 89.56 194 LEU A CA 1
ATOM 1525 C C . LEU A 1 194 ? -6.859 12.886 -24.045 1.00 89.56 194 LEU A C 1
ATOM 1527 O O . LEU A 1 194 ? -7.967 13.432 -24.022 1.00 89.56 194 LEU A O 1
ATOM 1531 N N . PRO A 1 195 ? -6.746 11.565 -23.828 1.00 92.12 195 PRO A N 1
ATOM 1532 C CA . PRO A 1 195 ? -7.900 10.756 -23.474 1.00 92.12 195 PRO A CA 1
ATOM 1533 C C . PRO A 1 195 ? -8.497 11.228 -22.142 1.00 92.12 195 PRO A C 1
ATOM 1535 O O . PRO A 1 195 ? -7.779 11.447 -21.168 1.00 92.12 195 PRO A O 1
ATOM 1538 N N . LYS A 1 196 ? -9.833 11.287 -22.068 1.00 93.81 196 LYS A N 1
ATOM 1539 C CA . LYS A 1 196 ? -10.570 11.669 -20.845 1.00 93.81 196 LYS A CA 1
ATOM 1540 C C . LYS A 1 196 ? -10.268 10.771 -19.638 1.00 93.81 196 LYS A C 1
ATOM 1542 O O . LYS A 1 196 ? -10.451 11.187 -18.501 1.00 93.81 196 LYS A O 1
ATOM 1547 N N . SER A 1 197 ? -9.853 9.531 -19.886 1.00 95.56 197 SER A N 1
ATOM 1548 C CA . SER A 1 197 ? -9.484 8.559 -18.859 1.00 95.56 197 SER A CA 1
ATOM 1549 C C . SER A 1 197 ? -8.512 7.530 -19.422 1.00 95.56 197 SER A C 1
ATOM 1551 O O . SER A 1 197 ? -8.677 7.079 -20.557 1.00 95.56 197 SER A O 1
ATOM 1553 N N . VAL A 1 198 ? -7.554 7.095 -18.605 1.00 95.38 198 VAL A N 1
ATOM 1554 C CA . VAL A 1 198 ? -6.634 6.000 -18.929 1.00 95.38 198 VAL A CA 1
ATOM 1555 C C . VAL A 1 198 ? -6.640 4.998 -17.784 1.00 95.38 198 VAL A C 1
ATOM 1557 O O . VAL A 1 198 ? -6.543 5.383 -16.624 1.00 95.38 198 VAL A O 1
ATOM 1560 N N . ASN A 1 199 ? -6.735 3.711 -18.115 1.00 97.44 199 ASN A N 1
ATOM 1561 C CA . ASN A 1 199 ? -6.596 2.616 -17.163 1.00 97.44 199 ASN A CA 1
ATOM 1562 C C . ASN A 1 199 ? -5.587 1.600 -17.717 1.00 97.44 199 ASN A C 1
ATOM 1564 O O . ASN A 1 199 ? -5.899 0.865 -18.653 1.00 97.44 199 ASN A O 1
ATOM 1568 N N . TYR A 1 200 ? -4.376 1.578 -17.157 1.00 96.94 200 TYR A N 1
ATOM 1569 C CA . TYR A 1 200 ? -3.314 0.661 -17.581 1.00 96.94 200 TYR A CA 1
ATOM 1570 C C . TYR A 1 200 ? -3.546 -0.786 -17.126 1.00 96.94 200 TYR A C 1
ATOM 1572 O O . TYR A 1 200 ? -3.106 -1.704 -17.812 1.00 96.94 200 TYR A O 1
ATOM 1580 N N . VAL A 1 201 ? -4.319 -1.005 -16.056 1.00 97.44 201 VAL A N 1
ATOM 1581 C CA . VAL A 1 201 ? -4.749 -2.350 -15.640 1.00 97.44 201 VAL A CA 1
ATOM 1582 C C . VAL A 1 201 ? -5.649 -2.956 -16.715 1.00 97.44 201 VAL A C 1
ATOM 1584 O O . VAL A 1 201 ? -5.393 -4.055 -17.191 1.00 97.44 201 VAL A O 1
ATOM 1587 N N . ALA A 1 202 ? -6.645 -2.201 -17.193 1.00 96.94 202 ALA A N 1
ATOM 1588 C CA . ALA A 1 202 ? -7.534 -2.648 -18.271 1.00 96.94 202 ALA A CA 1
ATOM 1589 C C . ALA A 1 202 ? -6.800 -2.872 -19.608 1.00 96.94 202 ALA A C 1
ATOM 1591 O O . ALA A 1 202 ? -7.258 -3.647 -20.442 1.00 96.94 202 ALA A O 1
ATOM 1592 N N . LYS A 1 203 ? -5.657 -2.205 -19.811 1.00 95.88 203 LYS A N 1
ATOM 1593 C CA . LYS A 1 203 ? -4.768 -2.434 -20.959 1.00 95.88 203 LYS A CA 1
ATOM 1594 C C . LYS A 1 203 ? -3.854 -3.656 -20.787 1.00 95.88 203 LYS A C 1
ATOM 1596 O O . LYS A 1 203 ? -3.197 -4.037 -21.752 1.00 95.88 203 LYS A O 1
ATOM 1601 N N . GLY A 1 204 ? -3.788 -4.253 -19.594 1.00 97.00 204 GLY A N 1
ATOM 1602 C CA . GLY A 1 204 ? -2.896 -5.372 -19.276 1.00 97.00 204 GLY A CA 1
ATOM 1603 C C . GLY A 1 204 ? -1.426 -4.963 -19.149 1.00 97.00 204 GLY A C 1
ATOM 1604 O O . GLY A 1 204 ? -0.553 -5.696 -19.607 1.00 97.00 204 GLY A O 1
ATOM 1605 N N . TRP A 1 205 ? -1.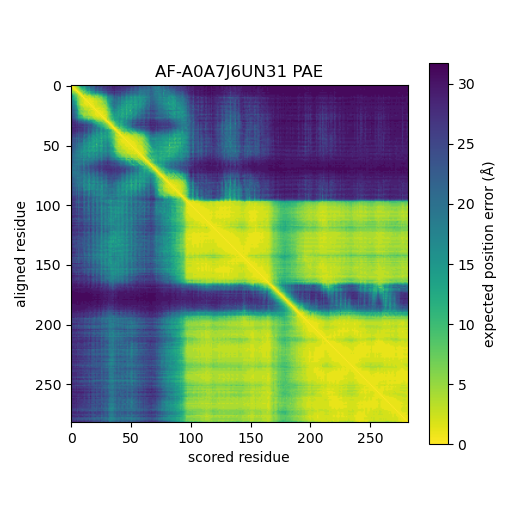157 -3.758 -18.631 1.00 98.00 205 TRP A N 1
ATOM 1606 C CA . TRP A 1 205 ? 0.193 -3.183 -18.475 1.00 98.00 205 TRP A CA 1
ATOM 1607 C C . TRP A 1 205 ? 0.662 -3.126 -17.019 1.00 98.00 205 TRP A C 1
ATOM 1609 O O . TRP A 1 205 ? 1.655 -2.474 -16.719 1.00 98.00 205 TRP A O 1
ATOM 1619 N N . VAL A 1 206 ? -0.082 -3.747 -16.111 1.00 98.31 206 VAL A N 1
ATOM 1620 C CA . VAL A 1 206 ? 0.179 -3.712 -14.673 1.00 98.31 206 VAL A CA 1
ATOM 1621 C C . VAL A 1 206 ? 0.156 -5.149 -14.181 1.00 98.31 206 VAL A C 1
ATOM 1623 O O . VAL A 1 206 ? -0.756 -5.898 -14.539 1.00 98.31 206 VAL A O 1
ATOM 1626 N N . THR A 1 207 ? 1.178 -5.522 -13.423 1.00 98.12 207 THR A N 1
ATOM 1627 C CA . THR A 1 207 ? 1.296 -6.807 -12.728 1.00 98.12 207 THR A CA 1
ATOM 1628 C C . THR A 1 207 ? 0.340 -6.875 -11.533 1.00 98.12 207 THR A C 1
ATOM 1630 O O . THR A 1 207 ? -0.384 -5.919 -11.234 1.00 98.12 207 THR A O 1
ATOM 1633 N N . ASP A 1 208 ? 0.287 -8.026 -10.864 1.00 97.62 208 ASP A N 1
ATOM 1634 C CA . ASP A 1 208 ? -0.499 -8.159 -9.639 1.00 97.62 208 ASP A CA 1
ATOM 1635 C C . ASP A 1 208 ? 0.045 -7.253 -8.523 1.00 97.62 208 ASP A C 1
ATOM 1637 O O . ASP A 1 208 ? 1.230 -6.926 -8.467 1.00 97.62 208 ASP A O 1
ATOM 1641 N N . VAL A 1 209 ? -0.837 -6.840 -7.609 1.00 97.69 209 VAL A N 1
ATOM 1642 C CA . VAL A 1 209 ? -0.439 -6.016 -6.461 1.00 97.69 209 VAL A CA 1
ATOM 1643 C C . VAL A 1 209 ? 0.495 -6.819 -5.554 1.00 97.69 209 VAL A C 1
ATOM 1645 O O . VAL A 1 209 ? 0.111 -7.878 -5.058 1.00 97.69 209 VAL A O 1
ATOM 1648 N N . LYS A 1 210 ? 1.689 -6.277 -5.307 1.00 97.06 210 LYS A N 1
ATOM 1649 C CA . LYS A 1 210 ? 2.707 -6.853 -4.418 1.00 97.06 210 LYS A CA 1
ATOM 1650 C C . LYS A 1 210 ? 2.659 -6.246 -3.004 1.00 97.06 210 LYS A C 1
ATOM 1652 O O . LYS A 1 210 ? 1.929 -5.282 -2.761 1.00 97.06 210 LYS A O 1
ATOM 1657 N N . ASP A 1 211 ? 3.444 -6.799 -2.075 1.00 94.75 211 ASP A N 1
ATOM 1658 C CA . ASP A 1 211 ? 3.518 -6.363 -0.673 1.00 94.75 211 ASP A CA 1
ATOM 1659 C C . ASP A 1 211 ? 4.971 -6.100 -0.243 1.00 94.75 211 ASP A C 1
ATOM 1661 O O . ASP A 1 211 ? 5.792 -7.011 -0.203 1.00 94.75 211 ASP A O 1
ATOM 1665 N N . GLN A 1 212 ? 5.279 -4.850 0.117 1.00 93.31 212 GLN A N 1
ATOM 1666 C CA . GLN A 1 212 ? 6.603 -4.447 0.617 1.00 93.31 212 GLN A CA 1
ATOM 1667 C C . GLN A 1 212 ? 6.891 -4.922 2.050 1.00 93.31 212 GLN A C 1
ATOM 1669 O O . GLN A 1 212 ? 8.002 -4.740 2.552 1.00 93.31 212 GLN A O 1
ATOM 1674 N N . MET A 1 213 ? 5.888 -5.470 2.740 1.00 90.50 213 MET A N 1
ATOM 1675 C CA . MET A 1 213 ? 5.960 -5.911 4.129 1.00 90.50 213 MET A CA 1
ATOM 1676 C C . MET A 1 213 ? 6.497 -4.804 5.062 1.00 90.50 213 MET A C 1
ATOM 1678 O O . MET A 1 213 ? 6.232 -3.616 4.878 1.00 90.50 213 MET A O 1
ATOM 1682 N N . ASN A 1 214 ? 7.256 -5.179 6.096 1.00 89.25 214 ASN A N 1
ATOM 1683 C CA . ASN A 1 214 ? 7.866 -4.256 7.059 1.00 89.25 214 ASN A CA 1
ATOM 1684 C C . ASN A 1 214 ? 9.237 -3.729 6.580 1.00 89.25 214 ASN A C 1
ATOM 1686 O O . ASN A 1 214 ? 10.239 -3.787 7.299 1.00 89.25 214 ASN A O 1
ATOM 1690 N N . CYS A 1 215 ? 9.293 -3.246 5.341 1.00 91.00 215 CYS A N 1
ATOM 1691 C CA . CYS A 1 215 ? 10.488 -2.701 4.706 1.00 91.00 215 CYS A CA 1
ATOM 1692 C C . CYS A 1 215 ? 10.147 -1.358 4.047 1.00 91.00 215 CYS A C 1
ATOM 1694 O O . CYS A 1 215 ? 9.125 -1.225 3.379 1.00 91.00 215 CYS A O 1
ATOM 1696 N N . GLY A 1 216 ? 11.006 -0.342 4.200 1.00 91.44 216 GLY A N 1
ATOM 1697 C CA . GLY A 1 216 ? 10.863 0.960 3.535 1.00 91.44 216 GLY A CA 1
ATOM 1698 C C . GLY A 1 216 ? 11.244 0.922 2.050 1.00 91.44 216 GLY A C 1
ATOM 1699 O O . GLY A 1 216 ? 11.972 1.797 1.587 1.00 91.44 216 GLY A O 1
ATOM 1700 N N . SER A 1 217 ? 10.811 -0.107 1.321 1.00 94.12 217 SER A N 1
ATOM 1701 C CA . SER A 1 217 ? 11.177 -0.409 -0.070 1.00 94.12 217 SER A CA 1
ATOM 1702 C C . SER A 1 217 ? 10.157 0.068 -1.103 1.00 94.12 217 SER A C 1
ATOM 1704 O O . SER A 1 217 ? 10.291 -0.254 -2.277 1.00 94.12 217 SER A O 1
ATOM 1706 N N . CYS A 1 218 ? 9.170 0.889 -0.728 1.00 94.75 218 CYS A N 1
ATOM 1707 C CA . CYS A 1 218 ? 8.162 1.419 -1.660 1.00 94.75 218 CYS A CA 1
ATOM 1708 C C . CYS A 1 218 ? 8.755 2.076 -2.923 1.00 94.75 218 CYS A C 1
ATOM 1710 O O . CYS A 1 218 ? 8.128 2.086 -3.978 1.00 94.75 218 CYS A O 1
ATOM 1712 N N . TRP A 1 219 ? 9.975 2.609 -2.825 1.00 95.31 219 TRP A N 1
ATOM 1713 C CA . TRP A 1 219 ? 10.731 3.159 -3.946 1.00 95.31 219 TRP A CA 1
ATOM 1714 C C . TRP A 1 219 ? 11.106 2.102 -4.997 1.00 95.31 219 TRP A C 1
ATOM 1716 O O . TRP A 1 219 ? 11.065 2.414 -6.184 1.00 95.31 219 TRP A O 1
ATOM 1726 N N . ALA A 1 220 ? 11.422 0.872 -4.579 1.00 97.31 220 ALA A N 1
ATOM 1727 C CA . ALA A 1 220 ? 11.739 -0.245 -5.463 1.00 97.31 220 ALA A CA 1
ATOM 1728 C C . ALA A 1 220 ? 10.471 -0.713 -6.184 1.00 97.31 220 ALA A C 1
ATOM 1730 O O . ALA A 1 220 ? 10.448 -0.686 -7.407 1.00 97.31 220 ALA A O 1
ATOM 1731 N N . PHE A 1 221 ? 9.381 -0.962 -5.443 1.00 98.06 221 PHE A N 1
ATOM 1732 C CA . PHE A 1 221 ? 8.061 -1.310 -6.002 1.00 98.06 221 PHE A CA 1
ATOM 1733 C C . PHE A 1 221 ? 7.513 -0.249 -6.970 1.00 98.06 221 PHE A C 1
ATOM 1735 O O . PHE A 1 221 ? 6.869 -0.553 -7.972 1.00 98.06 221 PHE A O 1
ATOM 1742 N N . SER A 1 222 ? 7.759 1.030 -6.678 1.00 97.88 222 SER A N 1
ATOM 1743 C CA . SER A 1 222 ? 7.386 2.133 -7.567 1.00 97.88 222 SER A CA 1
ATOM 1744 C C . SER A 1 222 ? 8.212 2.126 -8.860 1.00 97.88 222 SER A C 1
ATOM 1746 O O . SER A 1 222 ? 7.678 2.372 -9.943 1.00 97.88 222 SER A O 1
ATOM 1748 N N . ALA A 1 223 ? 9.513 1.830 -8.764 1.00 98.19 223 ALA A N 1
ATOM 1749 C CA . ALA A 1 223 ? 10.396 1.750 -9.921 1.00 98.19 223 ALA A CA 1
ATOM 1750 C C . ALA A 1 223 ? 10.084 0.530 -10.798 1.00 98.19 223 ALA A C 1
ATOM 1752 O O . ALA A 1 223 ? 9.922 0.692 -12.008 1.00 98.19 223 ALA A O 1
ATOM 1753 N N . THR A 1 224 ? 9.953 -0.660 -10.207 1.00 98.56 224 THR A N 1
ATOM 1754 C CA . THR A 1 224 ? 9.594 -1.890 -10.923 1.00 98.56 224 THR A CA 1
ATOM 1755 C C . THR A 1 224 ? 8.250 -1.731 -11.611 1.00 98.56 224 THR A C 1
ATOM 1757 O O . THR A 1 224 ? 8.213 -1.839 -12.827 1.00 98.56 224 THR A O 1
ATOM 1760 N N . GLY A 1 225 ? 7.182 -1.316 -10.922 1.00 98.44 225 GLY A N 1
ATOM 1761 C CA . GLY A 1 225 ? 5.863 -1.142 -11.546 1.00 98.44 225 GLY A CA 1
ATOM 1762 C C . GLY A 1 225 ? 5.865 -0.194 -12.759 1.00 98.44 225 GLY A C 1
ATOM 1763 O O . GLY A 1 225 ? 5.171 -0.434 -13.751 1.00 98.44 225 GLY A O 1
ATOM 1764 N N . ALA A 1 226 ? 6.683 0.865 -12.730 1.00 98.25 226 ALA A N 1
ATOM 1765 C CA . ALA A 1 226 ? 6.872 1.745 -13.884 1.00 98.25 226 ALA A CA 1
ATOM 1766 C C . ALA A 1 226 ? 7.635 1.058 -15.035 1.00 98.25 226 ALA A C 1
ATOM 1768 O O . ALA A 1 226 ? 7.249 1.192 -16.200 1.00 98.25 226 ALA A O 1
ATOM 1769 N N . LEU A 1 227 ? 8.705 0.324 -14.719 1.00 98.31 227 LEU A N 1
ATOM 1770 C CA . LEU A 1 227 ? 9.525 -0.405 -15.689 1.00 98.31 227 LEU A CA 1
ATOM 1771 C C . LEU A 1 227 ? 8.782 -1.592 -16.310 1.00 98.31 227 LEU A C 1
ATOM 1773 O O . LEU A 1 227 ? 8.922 -1.818 -17.505 1.00 98.31 227 LEU A O 1
ATOM 1777 N N . GLU A 1 228 ? 7.953 -2.301 -15.549 1.00 98.62 228 GLU A N 1
ATOM 1778 C CA . GLU A 1 228 ? 7.095 -3.393 -16.019 1.00 98.62 228 GLU A CA 1
ATOM 1779 C C . GLU A 1 228 ? 6.106 -2.891 -17.079 1.00 98.62 228 GLU A C 1
ATOM 1781 O O . GLU A 1 228 ? 5.994 -3.463 -18.167 1.00 98.62 228 GLU A O 1
ATOM 1786 N N . GLY A 1 229 ? 5.436 -1.764 -16.805 1.00 98.12 229 GLY A N 1
ATOM 1787 C CA . GLY A 1 229 ? 4.528 -1.127 -17.758 1.00 98.12 229 GLY A CA 1
ATOM 1788 C C . GLY A 1 229 ? 5.245 -0.598 -19.004 1.00 98.12 229 GLY A C 1
ATOM 1789 O O . GLY A 1 229 ? 4.740 -0.745 -20.121 1.00 98.12 229 GLY A O 1
ATOM 1790 N N . LEU A 1 230 ? 6.442 -0.021 -18.842 1.00 97.00 230 LEU A N 1
ATOM 1791 C CA . LEU A 1 230 ? 7.282 0.405 -19.965 1.00 97.00 230 LEU A CA 1
ATOM 1792 C C . LEU A 1 230 ? 7.734 -0.791 -20.810 1.00 97.00 230 LEU A C 1
ATOM 1794 O O . LEU A 1 230 ? 7.644 -0.737 -22.037 1.00 97.00 230 LEU A O 1
ATOM 1798 N N . HIS A 1 231 ? 8.181 -1.869 -20.167 1.00 97.62 231 HIS A N 1
ATOM 1799 C CA . HIS A 1 231 ? 8.587 -3.098 -20.830 1.00 97.62 231 HIS A CA 1
ATOM 1800 C C . HIS A 1 231 ? 7.421 -3.660 -21.643 1.00 97.62 231 HIS A C 1
ATOM 1802 O O . HIS A 1 231 ? 7.566 -3.839 -22.849 1.00 97.62 231 HIS A O 1
ATOM 1808 N N . LYS A 1 232 ? 6.225 -3.769 -21.048 1.00 98.06 232 LYS A N 1
ATOM 1809 C CA . LYS A 1 232 ? 5.008 -4.185 -21.757 1.00 98.06 232 LYS A CA 1
ATOM 1810 C C . LYS A 1 232 ? 4.694 -3.323 -22.975 1.00 98.06 232 LYS A C 1
ATOM 1812 O O . LYS A 1 232 ? 4.299 -3.860 -24.007 1.00 98.06 232 LYS A O 1
ATOM 1817 N N . ASN A 1 233 ? 4.865 -2.008 -22.877 1.00 96.81 233 ASN A N 1
ATOM 1818 C CA . ASN A 1 233 ? 4.632 -1.099 -23.997 1.00 96.81 233 ASN A CA 1
ATOM 1819 C C . ASN A 1 233 ? 5.630 -1.304 -25.152 1.00 96.81 233 ASN A C 1
ATOM 1821 O O . ASN A 1 233 ? 5.248 -1.179 -26.312 1.00 96.81 233 ASN A O 1
ATOM 1825 N N . VAL A 1 234 ? 6.897 -1.599 -24.848 1.00 96.50 234 VAL A N 1
ATOM 1826 C CA . VAL A 1 234 ? 7.971 -1.698 -25.852 1.00 96.50 234 VAL A CA 1
ATOM 1827 C C . VAL A 1 234 ? 8.107 -3.112 -26.423 1.00 96.50 234 VAL A C 1
ATOM 1829 O O . VAL A 1 234 ? 8.218 -3.265 -27.637 1.00 96.50 234 VAL A O 1
ATOM 1832 N N . SER A 1 235 ? 8.110 -4.141 -25.574 1.00 97.06 235 SER A N 1
ATOM 1833 C CA . SER A 1 235 ? 8.315 -5.542 -25.971 1.00 97.06 235 SER A CA 1
ATOM 1834 C C . SER A 1 235 ? 7.009 -6.279 -26.274 1.00 97.06 235 SER A C 1
ATOM 1836 O O . SER A 1 235 ? 7.014 -7.276 -26.992 1.00 97.06 235 SER A O 1
ATOM 1838 N N . GLY A 1 236 ? 5.884 -5.811 -25.725 1.00 97.50 236 GLY A N 1
ATOM 1839 C CA . GLY A 1 236 ? 4.615 -6.537 -25.740 1.00 97.50 236 GLY A CA 1
ATOM 1840 C C . GLY A 1 236 ? 4.498 -7.610 -24.651 1.00 97.50 236 GLY A C 1
ATOM 1841 O O . GLY A 1 236 ? 3.422 -8.198 -24.503 1.00 97.50 236 GLY A O 1
ATOM 1842 N N . GLU A 1 237 ? 5.532 -7.834 -23.840 1.00 97.62 237 GLU A N 1
ATOM 1843 C CA . GLU A 1 237 ? 5.562 -8.824 -22.759 1.00 97.62 237 GLU A CA 1
ATOM 1844 C C . GLU A 1 237 ? 5.393 -8.150 -21.392 1.00 97.62 237 GLU A C 1
ATOM 1846 O O . GLU A 1 237 ? 6.011 -7.128 -21.118 1.00 97.62 237 GLU A O 1
ATOM 1851 N N . LEU A 1 238 ? 4.517 -8.690 -20.537 1.00 98.19 238 LEU A N 1
ATOM 1852 C CA . LEU A 1 238 ? 4.370 -8.200 -19.164 1.00 98.19 238 LEU A CA 1
ATOM 1853 C C . LEU A 1 238 ? 5.152 -9.149 -18.260 1.00 98.19 238 LEU A C 1
ATOM 1855 O O . LEU A 1 238 ? 4.767 -10.308 -18.119 1.00 98.19 238 LEU A O 1
ATOM 1859 N N . VAL A 1 239 ? 6.233 -8.649 -17.673 1.00 97.88 239 VAL A N 1
ATOM 1860 C CA . VAL A 1 239 ? 7.128 -9.406 -16.793 1.00 97.88 239 VAL A CA 1
ATOM 1861 C C . VAL A 1 239 ? 7.070 -8.768 -15.415 1.00 97.88 239 VAL A C 1
ATOM 1863 O O . VAL A 1 239 ? 7.127 -7.550 -15.333 1.00 97.88 239 VAL A O 1
ATOM 1866 N N . SER A 1 240 ? 6.954 -9.572 -14.357 1.00 98.56 240 SER A N 1
ATOM 1867 C CA . SER A 1 240 ? 7.130 -9.102 -12.977 1.00 98.56 240 SER A CA 1
ATOM 1868 C C . SER A 1 240 ? 8.621 -8.971 -12.686 1.00 98.56 240 SER A C 1
ATOM 1870 O O . SER A 1 240 ? 9.340 -9.963 -12.810 1.00 98.56 240 SER A O 1
ATOM 1872 N N . LEU A 1 241 ? 9.086 -7.777 -12.332 1.00 98.62 241 LEU A N 1
ATOM 1873 C CA . LEU A 1 241 ? 10.499 -7.455 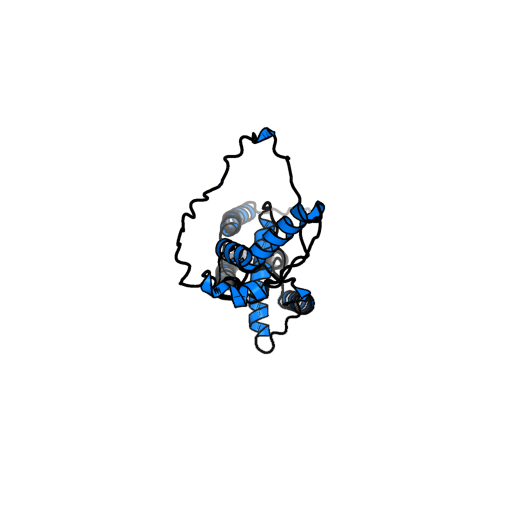-12.094 1.00 98.62 241 LEU A CA 1
ATOM 1874 C C . LEU A 1 241 ? 10.851 -7.543 -10.606 1.00 98.62 241 LEU A C 1
ATOM 1876 O O . LEU A 1 241 ? 9.975 -7.326 -9.775 1.00 98.62 241 LEU A O 1
ATOM 1880 N N . SER A 1 242 ? 12.115 -7.846 -10.298 1.00 98.62 242 SER A N 1
ATOM 1881 C CA . SER A 1 242 ? 12.599 -8.031 -8.924 1.00 98.62 242 SER A CA 1
ATOM 1882 C C . SER A 1 242 ? 12.775 -6.704 -8.190 1.00 98.62 242 SER A C 1
ATOM 1884 O O . SER A 1 242 ? 13.609 -5.870 -8.562 1.00 98.62 242 SER A O 1
ATOM 1886 N N . GLU A 1 243 ? 12.012 -6.502 -7.117 1.00 98.69 243 GLU A N 1
ATOM 1887 C CA . GLU A 1 243 ? 12.297 -5.418 -6.175 1.00 98.69 243 GLU A CA 1
ATOM 1888 C C . GLU A 1 243 ? 13.534 -5.701 -5.318 1.00 98.69 243 GLU A C 1
ATOM 1890 O O . GLU A 1 243 ? 14.259 -4.760 -4.980 1.00 98.69 243 GLU A O 1
ATOM 1895 N N . GLU A 1 244 ? 13.791 -6.968 -4.988 1.00 98.38 244 GLU A N 1
ATOM 1896 C CA . GLU A 1 244 ? 14.890 -7.369 -4.105 1.00 98.38 244 GLU A CA 1
ATOM 1897 C C . GLU A 1 244 ? 16.261 -7.076 -4.730 1.00 98.38 244 GLU A C 1
ATOM 1899 O O . GLU A 1 244 ? 17.144 -6.533 -4.064 1.00 98.38 244 GLU A O 1
ATOM 1904 N N . GLU A 1 245 ? 16.419 -7.278 -6.042 1.00 98.56 245 GLU A N 1
ATOM 1905 C CA . GLU A 1 245 ? 17.645 -6.911 -6.761 1.00 98.56 245 GLU A CA 1
ATOM 1906 C C . GLU A 1 245 ? 17.935 -5.404 -6.647 1.00 98.56 245 GLU A C 1
ATOM 1908 O O . GLU A 1 245 ? 19.072 -4.992 -6.396 1.00 98.56 245 GLU A O 1
ATOM 1913 N N . LEU A 1 246 ? 16.907 -4.549 -6.735 1.00 98.44 246 LEU A N 1
ATOM 1914 C CA . LEU A 1 246 ? 17.085 -3.117 -6.491 1.00 98.44 246 LEU A CA 1
ATOM 1915 C C . LEU A 1 246 ? 17.497 -2.857 -5.038 1.00 98.44 246 LEU A C 1
ATOM 1917 O O . LEU A 1 246 ? 18.427 -2.078 -4.801 1.00 98.44 246 LEU A O 1
ATOM 1921 N N . ILE A 1 247 ? 16.819 -3.478 -4.072 1.00 97.12 247 ILE A N 1
ATOM 1922 C CA . ILE A 1 247 ? 17.069 -3.321 -2.630 1.00 97.12 247 ILE A CA 1
ATOM 1923 C C . ILE A 1 247 ? 18.521 -3.678 -2.276 1.00 97.12 247 ILE A C 1
ATOM 1925 O O . ILE A 1 247 ? 19.167 -2.941 -1.514 1.00 97.12 247 ILE A O 1
ATOM 1929 N N . ASP A 1 248 ? 19.050 -4.750 -2.860 1.00 98.19 248 ASP A N 1
ATOM 1930 C CA . ASP A 1 248 ? 20.388 -5.262 -2.587 1.00 98.19 248 ASP A CA 1
ATOM 1931 C C . ASP A 1 248 ? 21.488 -4.520 -3.346 1.00 98.19 248 ASP A C 1
ATOM 1933 O O . ASP A 1 248 ? 22.517 -4.170 -2.746 1.00 98.19 248 ASP A O 1
ATOM 1937 N N . CYS A 1 249 ? 21.277 -4.248 -4.637 1.00 97.94 249 CYS A N 1
ATOM 1938 C CA . CYS A 1 249 ? 22.354 -3.894 -5.561 1.00 97.94 249 CYS A CA 1
ATOM 1939 C C . CYS A 1 249 ? 22.445 -2.402 -5.902 1.00 97.94 249 CYS A C 1
ATOM 1941 O O . CYS A 1 249 ? 23.514 -1.928 -6.282 1.00 97.94 249 CYS A O 1
ATOM 1943 N N . SER A 1 250 ? 21.382 -1.613 -5.723 1.00 96.62 250 SER A N 1
ATOM 1944 C CA . SER A 1 250 ? 21.374 -0.203 -6.163 1.00 96.62 250 SER A CA 1
ATOM 1945 C C . SER A 1 250 ? 21.948 0.798 -5.142 1.00 96.62 250 SER A C 1
ATOM 1947 O O . SER A 1 250 ? 21.739 2.011 -5.244 1.00 96.62 250 SER A O 1
ATOM 1949 N N . LYS A 1 251 ? 22.702 0.320 -4.142 1.00 93.88 251 LYS A N 1
ATOM 1950 C CA . LYS A 1 251 ? 23.250 1.166 -3.062 1.00 93.88 251 LYS A CA 1
ATOM 1951 C C . LYS A 1 251 ? 24.237 2.215 -3.562 1.00 93.88 251 LYS A C 1
ATOM 1953 O O . LYS A 1 251 ? 24.191 3.358 -3.106 1.00 93.88 251 LYS A O 1
ATOM 1958 N N . ASP A 1 252 ? 25.058 1.862 -4.547 1.00 94.44 252 ASP A N 1
ATOM 1959 C CA . ASP A 1 252 ? 26.042 2.773 -5.147 1.00 94.44 252 ASP A CA 1
ATOM 1960 C C . ASP A 1 252 ? 25.388 3.899 -5.970 1.00 94.44 252 ASP A C 1
ATOM 1962 O O . ASP A 1 252 ? 26.009 4.932 -6.221 1.00 94.44 252 ASP A O 1
ATOM 1966 N N . TYR A 1 253 ? 24.102 3.750 -6.311 1.00 93.00 253 TYR A N 1
ATOM 1967 C CA . TYR A 1 253 ? 23.285 4.786 -6.945 1.00 93.00 253 TYR A CA 1
ATOM 1968 C C . TYR A 1 253 ? 22.578 5.690 -5.923 1.00 93.00 253 TYR A C 1
ATOM 1970 O O . TYR A 1 253 ? 21.984 6.693 -6.302 1.00 93.00 253 TYR A O 1
ATOM 1978 N N . GLY A 1 254 ? 22.679 5.400 -4.621 1.00 90.75 254 GLY A N 1
ATOM 1979 C CA . GLY A 1 254 ? 22.114 6.230 -3.551 1.00 90.75 254 GLY A CA 1
ATOM 1980 C C . GLY A 1 254 ? 20.833 5.689 -2.914 1.00 90.75 254 GLY A C 1
ATOM 1981 O O . GLY A 1 254 ? 20.191 6.407 -2.145 1.00 90.75 254 GLY A O 1
ATOM 1982 N N . ASN A 1 255 ? 20.464 4.436 -3.189 1.00 92.56 255 ASN A N 1
ATOM 1983 C CA . ASN A 1 255 ? 19.398 3.744 -2.466 1.00 92.56 255 ASN A CA 1
ATOM 1984 C C . ASN A 1 255 ? 19.935 3.069 -1.192 1.00 92.56 255 ASN A C 1
ATOM 1986 O O . ASN A 1 255 ? 21.114 2.743 -1.081 1.00 92.56 255 ASN A O 1
ATOM 1990 N N . TYR A 1 256 ? 19.076 2.845 -0.198 1.00 93.25 256 TYR A N 1
ATOM 1991 C CA . TYR A 1 256 ? 19.474 2.300 1.108 1.00 93.25 256 TYR A CA 1
ATOM 1992 C C . TYR A 1 256 ? 18.593 1.121 1.549 1.00 93.25 256 TYR A C 1
ATOM 1994 O O . TYR A 1 256 ? 18.314 0.953 2.740 1.00 93.25 256 TYR A O 1
ATOM 2002 N N . GLY A 1 257 ? 18.156 0.293 0.595 1.00 92.88 257 GLY A N 1
ATOM 2003 C CA . GLY A 1 257 ? 17.322 -0.883 0.850 1.00 92.88 257 GLY A CA 1
ATOM 2004 C C . GLY A 1 257 ? 16.044 -0.527 1.618 1.00 92.88 257 GLY A C 1
ATOM 2005 O O . GLY A 1 257 ? 15.340 0.427 1.273 1.00 92.88 257 GLY A O 1
ATOM 2006 N N . CYS A 1 258 ? 15.786 -1.229 2.726 1.00 92.50 258 CYS A N 1
ATOM 2007 C CA . CYS A 1 258 ? 14.638 -0.964 3.604 1.00 92.50 258 CYS A CA 1
ATOM 2008 C C . CYS A 1 258 ? 14.676 0.372 4.358 1.00 92.50 258 CYS A C 1
ATOM 2010 O O . CYS A 1 258 ? 13.734 0.667 5.094 1.00 92.50 258 CYS A O 1
ATOM 2012 N N . TRP A 1 259 ? 15.741 1.164 4.235 1.00 90.25 259 TRP A N 1
ATOM 2013 C CA . TRP A 1 259 ? 15.816 2.511 4.805 1.00 90.25 259 TRP A CA 1
ATOM 2014 C C . TRP A 1 259 ? 15.416 3.594 3.797 1.00 90.25 259 TRP A C 1
ATOM 2016 O O . TRP A 1 259 ? 15.532 4.776 4.100 1.00 90.25 259 TRP A O 1
ATOM 2026 N N . GLY A 1 260 ? 14.934 3.219 2.612 1.00 90.50 260 GLY A N 1
ATOM 2027 C CA . GLY A 1 260 ? 14.437 4.144 1.599 1.00 90.50 260 GLY A CA 1
ATOM 2028 C C . GLY A 1 260 ? 15.360 4.285 0.393 1.00 90.50 260 GLY A C 1
ATOM 2029 O O . GLY A 1 260 ? 16.503 3.830 0.388 1.00 90.50 260 GLY A O 1
ATOM 2030 N N . GLY A 1 261 ? 14.841 4.951 -0.631 1.00 90.88 261 GLY A N 1
ATOM 2031 C CA . GLY A 1 261 ? 15.445 5.077 -1.951 1.00 90.88 261 GLY A CA 1
ATOM 2032 C C . GLY A 1 261 ? 14.605 5.983 -2.841 1.00 90.88 261 GLY A C 1
ATOM 2033 O O . GLY A 1 261 ? 13.564 6.499 -2.421 1.00 90.88 261 GLY A O 1
ATOM 2034 N N . LEU A 1 262 ? 15.062 6.187 -4.072 1.00 91.94 262 LEU A N 1
ATOM 2035 C CA . LEU A 1 262 ? 14.368 6.969 -5.088 1.00 91.94 262 LEU A CA 1
ATOM 2036 C C . LEU A 1 262 ? 14.282 6.183 -6.396 1.00 91.94 262 LEU A C 1
ATOM 2038 O O . LEU A 1 262 ? 15.246 5.571 -6.858 1.00 91.94 262 LEU A O 1
ATOM 2042 N N . MET A 1 263 ? 13.125 6.281 -7.049 1.00 94.62 263 MET A N 1
ATOM 2043 C CA . MET A 1 263 ? 12.880 5.625 -8.333 1.00 94.62 263 MET A CA 1
ATOM 2044 C C . MET A 1 263 ? 13.898 6.058 -9.394 1.00 94.62 263 MET A C 1
ATOM 2046 O O . MET A 1 263 ? 14.381 5.222 -10.141 1.00 94.62 263 MET A O 1
ATOM 2050 N N . ASN A 1 264 ? 14.304 7.333 -9.408 1.00 91.25 264 ASN A N 1
ATOM 2051 C CA . ASN A 1 264 ? 15.295 7.839 -10.365 1.00 91.25 264 ASN A CA 1
ATOM 2052 C C . ASN A 1 264 ? 16.665 7.159 -10.234 1.00 91.25 264 ASN A C 1
ATOM 2054 O O . ASN A 1 264 ? 17.285 6.854 -11.249 1.00 91.25 264 ASN A O 1
ATOM 2058 N N . GLU A 1 265 ? 17.129 6.905 -9.009 1.00 93.12 265 GLU A N 1
ATOM 2059 C CA . GLU A 1 265 ? 18.396 6.195 -8.794 1.00 93.12 265 GLU A CA 1
ATOM 2060 C C . GLU A 1 265 ? 18.272 4.725 -9.202 1.00 93.12 265 GLU A C 1
ATOM 2062 O O . GLU A 1 265 ? 19.185 4.160 -9.799 1.00 93.12 265 GLU A O 1
ATOM 2067 N N . SER A 1 266 ? 17.091 4.142 -8.990 1.00 96.75 266 SER A N 1
ATOM 2068 C CA . SER A 1 266 ? 16.757 2.799 -9.477 1.00 96.75 266 SER A CA 1
ATOM 2069 C C . SER A 1 266 ? 16.774 2.738 -11.006 1.00 96.75 266 SER A C 1
ATOM 2071 O O . SER A 1 266 ? 17.380 1.843 -11.578 1.00 96.75 266 SER A O 1
ATOM 2073 N N . PHE A 1 267 ? 16.184 3.720 -11.694 1.00 97.19 267 PHE A N 1
ATOM 2074 C CA . PHE A 1 267 ? 16.198 3.782 -13.158 1.00 97.19 267 PHE A CA 1
ATOM 2075 C C . PHE A 1 267 ? 17.613 3.921 -13.723 1.00 97.19 267 PHE A C 1
ATOM 2077 O O . PHE A 1 267 ? 17.908 3.329 -14.756 1.00 97.19 267 PHE A O 1
ATOM 2084 N N . ARG A 1 268 ? 18.496 4.668 -13.049 1.00 95.81 268 ARG A N 1
ATOM 2085 C CA . ARG A 1 268 ? 19.913 4.756 -13.431 1.00 95.81 268 ARG A CA 1
ATOM 2086 C C . ARG A 1 268 ? 20.627 3.416 -13.274 1.00 95.81 268 ARG A C 1
ATOM 2088 O O . ARG A 1 268 ? 21.324 3.015 -14.195 1.00 95.81 268 ARG A O 1
ATOM 2095 N N . TYR A 1 269 ? 20.409 2.720 -12.158 1.00 97.62 269 TYR A N 1
ATOM 2096 C CA . TYR A 1 269 ? 20.936 1.370 -11.959 1.00 97.62 269 TYR A CA 1
ATOM 2097 C C . TYR A 1 269 ? 20.482 0.424 -13.081 1.00 97.62 269 TYR A C 1
ATOM 2099 O O . TYR A 1 269 ? 21.311 -0.208 -13.730 1.00 97.62 269 TYR A O 1
ATOM 2107 N N . VAL A 1 270 ? 19.179 0.399 -13.381 1.00 98.00 270 VAL A N 1
ATOM 2108 C CA . VAL A 1 270 ? 18.618 -0.472 -14.426 1.00 98.00 270 VAL A CA 1
ATOM 2109 C C . VAL A 1 270 ? 19.129 -0.105 -15.821 1.00 98.00 270 VAL A C 1
ATOM 2111 O O . VAL A 1 270 ? 19.320 -0.989 -16.650 1.00 98.00 270 VAL A O 1
ATOM 2114 N N . ALA A 1 271 ? 19.386 1.176 -16.096 1.00 96.56 271 ALA A N 1
ATOM 2115 C CA . ALA A 1 271 ? 19.967 1.597 -17.369 1.00 96.56 271 ALA A CA 1
ATOM 2116 C C . ALA A 1 271 ? 21.397 1.064 -17.578 1.00 96.56 271 ALA A C 1
ATOM 2118 O O . ALA A 1 271 ? 21.756 0.740 -18.710 1.00 96.56 271 ALA A O 1
ATOM 2119 N N . ASP A 1 272 ? 22.188 0.954 -16.507 1.00 97.62 272 ASP A N 1
ATOM 2120 C CA . ASP A 1 272 ? 23.579 0.492 -16.567 1.00 97.62 272 ASP A CA 1
ATOM 2121 C C . ASP A 1 272 ? 23.708 -1.042 -16.459 1.00 97.62 272 ASP A C 1
ATOM 2123 O O . ASP A 1 272 ? 24.627 -1.624 -17.040 1.00 97.62 272 ASP A O 1
ATOM 2127 N N . HIS A 1 273 ? 22.794 -1.709 -15.741 1.00 97.75 273 HIS A N 1
ATOM 2128 C CA . HIS A 1 273 ? 22.917 -3.129 -15.375 1.00 97.75 273 HIS A CA 1
ATOM 2129 C C . HIS A 1 273 ? 21.782 -4.039 -15.870 1.00 97.75 273 HIS A C 1
ATOM 2131 O O . HIS A 1 273 ? 21.982 -5.249 -15.977 1.00 97.75 273 HIS A O 1
ATOM 2137 N N . GLY A 1 274 ? 20.616 -3.486 -16.206 1.00 96.94 274 GLY A N 1
ATOM 2138 C CA . GLY A 1 274 ? 19.379 -4.253 -16.369 1.00 96.94 274 GLY A CA 1
ATOM 2139 C C . GLY A 1 274 ? 18.686 -4.543 -15.033 1.00 96.94 274 GLY A C 1
ATOM 2140 O O . GLY A 1 274 ? 19.017 -3.948 -14.010 1.00 96.94 274 GLY A O 1
ATOM 2141 N N . LEU A 1 275 ? 17.672 -5.412 -15.071 1.00 98.19 275 LEU A N 1
ATOM 2142 C CA . LEU A 1 275 ? 16.961 -5.896 -13.886 1.00 98.19 275 LEU A CA 1
ATOM 2143 C C . LEU A 1 275 ? 16.386 -7.291 -14.154 1.00 98.19 275 LEU A C 1
ATOM 2145 O O . LEU A 1 275 ? 15.822 -7.525 -15.229 1.00 98.19 275 LEU A O 1
ATOM 2149 N N . GLY A 1 276 ? 16.517 -8.201 -13.194 1.00 97.69 276 GLY A N 1
ATOM 2150 C CA . GLY A 1 276 ? 15.956 -9.544 -13.237 1.00 97.69 276 GLY A CA 1
ATOM 2151 C C . GLY A 1 276 ? 14.438 -9.588 -13.047 1.00 97.69 276 GLY A C 1
ATOM 2152 O O . GLY A 1 276 ? 13.794 -8.635 -12.598 1.00 97.69 276 GLY A O 1
ATOM 2153 N N . ALA A 1 277 ? 13.849 -10.732 -13.398 1.00 98.31 277 ALA A N 1
ATOM 2154 C CA . ALA A 1 277 ? 12.457 -11.016 -13.075 1.00 98.31 277 ALA A CA 1
ATOM 2155 C C . ALA A 1 277 ? 12.323 -11.430 -11.602 1.00 98.31 277 ALA A C 1
ATOM 2157 O O . ALA A 1 277 ? 13.193 -12.106 -11.062 1.00 98.31 277 ALA A O 1
ATOM 2158 N N . GLU A 1 278 ? 11.180 -11.119 -10.996 1.00 98.38 278 GLU A N 1
ATOM 2159 C CA . GLU A 1 278 ? 10.820 -11.480 -9.615 1.00 98.38 278 GLU A CA 1
ATOM 2160 C C . GLU A 1 278 ? 11.062 -12.966 -9.313 1.00 98.38 278 GLU A C 1
ATOM 2162 O O . GLU A 1 278 ? 11.599 -13.345 -8.286 1.00 98.38 278 GLU A O 1
ATOM 2167 N N . LYS A 1 279 ? 10.714 -13.844 -10.256 1.00 97.94 279 LYS A N 1
ATOM 2168 C CA . LYS A 1 279 ? 10.890 -15.296 -10.100 1.00 97.94 279 LYS A CA 1
ATOM 2169 C C . LYS A 1 279 ? 12.357 -15.750 -10.036 1.00 97.94 279 LYS A C 1
ATOM 2171 O O . LYS A 1 279 ? 12.618 -16.851 -9.558 1.00 97.94 279 LYS A O 1
ATOM 2176 N N . ASP A 1 280 ? 13.273 -14.958 -10.589 1.00 98.19 280 ASP A N 1
ATOM 2177 C CA . ASP A 1 280 ? 14.692 -15.295 -10.700 1.00 98.19 280 ASP A CA 1
ATOM 2178 C C . ASP A 1 280 ? 15.489 -14.677 -9.534 1.00 98.19 280 ASP A C 1
ATOM 2180 O O . ASP A 1 280 ? 16.538 -15.208 -9.168 1.00 98.19 280 ASP A O 1
ATOM 2184 N N . TYR A 1 281 ? 14.959 -13.609 -8.923 1.00 97.81 281 TYR A N 1
ATOM 2185 C CA . TYR A 1 281 ? 15.470 -12.972 -7.707 1.00 97.81 281 TYR A CA 1
ATOM 2186 C C . TYR A 1 281 ? 14.287 -12.496 -6.831 1.00 97.81 281 TYR A C 1
ATOM 2188 O O . TYR A 1 281 ? 13.889 -11.335 -6.938 1.00 97.81 281 TYR A O 1
ATOM 2196 N N . PRO A 1 282 ? 13.695 -13.390 -6.020 1.00 94.69 282 PRO A N 1
ATOM 2197 C CA . PRO A 1 282 ? 12.563 -13.073 -5.145 1.00 94.69 282 PRO A CA 1
ATOM 2198 C C . PRO A 1 282 ? 12.981 -12.400 -3.833 1.00 94.69 282 PRO A C 1
ATOM 2200 O O . PRO A 1 282 ? 14.168 -12.537 -3.452 1.00 94.69 282 PRO A O 1
#

Radius of gyration: 32.5 Å; Cα contacts (8 Å, |Δi|>4): 193; chains: 1; bounding box: 94×41×83 Å

Solvent-accessible surface area (backbone atoms only — not comparable to full-atom values): 16753 Å² total; per-residue (Å²): 131,88,82,78,82,78,75,60,64,66,60,58,51,51,51,51,64,61,46,52,59,51,53,50,51,59,58,57,51,73,78,56,94,66,66,95,69,62,48,65,52,50,54,50,49,56,49,52,51,50,49,52,55,53,50,52,55,53,54,54,53,53,61,63,49,64,78,70,79,63,87,70,76,61,64,59,56,55,47,54,55,51,53,49,52,51,49,52,51,52,50,62,65,63,63,80,59,82,50,73,68,57,44,49,53,53,45,56,52,48,28,66,74,66,71,58,82,55,75,94,47,41,68,62,32,47,54,36,27,48,55,45,52,54,48,34,54,59,55,43,72,66,72,55,101,62,74,67,71,93,53,90,61,37,55,46,49,74,67,54,46,45,58,40,53,55,25,81,44,88,81,73,67,79,76,73,69,72,66,73,71,86,75,70,73,80,70,87,69,56,80,86,76,52,73,98,72,86,60,54,62,85,70,62,36,57,75,80,91,81,80,65,68,85,28,12,33,62,30,34,54,53,34,37,57,52,49,28,28,50,40,20,72,74,74,69,49,76,56,61,51,29,42,48,53,47,42,71,65,31,44,92,57,68,30,52,29,51,41,25,54,48,38,67,38,47,51,51,41,37,74,79,71,52,80,59,41,25,92,82,39,108

Nearest PDB structures (foldseek):
  2o6x-assembly1_A-2  TM=8.411E-01  e=7.033E-12  Fasciola hepatica
  1cjl-assembly1_A  TM=8.326E-01  e=2.305E-11  Homo sapiens
  5ef4-assembly2_B  TM=8.618E-01  e=1.288E-10  Ambrosia artemisiifolia
  5i4h-assembly1_A  TM=9.972E-01  e=6.098E-09  Homo sapiens
  5ef4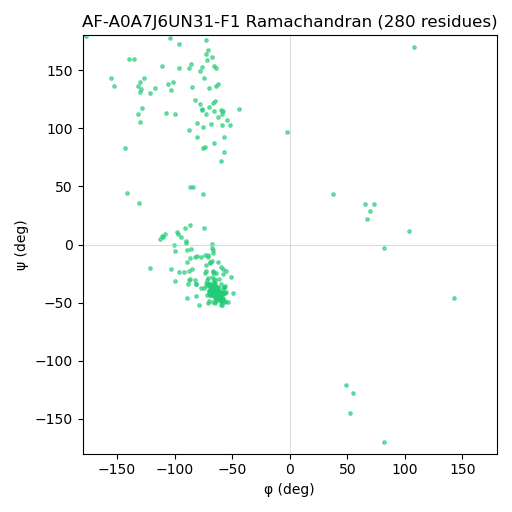-assembly1_A  TM=8.547E-01  e=1.091E-09  Ambrosia artemisiifolia

InterPro domains:
  IPR000169 Cysteine peptidase, cysteine active site [PS00139] (212-223)
  IPR000668 Peptidase C1A, papain C-terminal [PF00112] (194-282)
  IPR000668 Peptidase C1A, papain C-terminal [SM00645] (194-282)
  IPR013128 Peptidase C1A [PTHR12411] (106-282)
  IPR013201 Cathepsin propeptide inhibitor domain (I29) [PF08246] (107-161)
  IPR013201 Cathepsin propeptide inhibitor domain (I29) [SM00848] (107-161)
  IPR038765 Papain-like cysteine peptidase superfamily [SSF54001] (105-282)
  IPR039417 Papain-like cysteine endopeptidase [cd02248] (195-282)

Mean predicted aligned error: 15.5 Å

Organism: Perkinsus olseni (NCBI:txid32597)

Secondary structure (DSSP, 8-state):
--------HHHHHHHHHHHHHHHHHHHHHTT----TTHHHHHHHHHHHHHHHHHHHHHHHHHHHHHTTT---TTHHHHHHHHHHHHHHHHHHHHTTS--HHHHHHHHHHHHHHHT---GGGHHHHHHHHHHHHHHHHHHHTT--SS-----TTTTS-HHHHHHHHS---TT-S--------TT-------GGGS-S---TTTTT---PPP--TTSS-HHHHHHHHHHHHHHHHHHS---PBPHHHHHHHGGGGT--GGG---HHHHHHHHHHH---BTTT--

Sequence (282 aa):
AIIQFSYDAAGVALLCRLIAPLYQAVASSRDRVLLPGESAGILLYELIKLYFEAHFVASNLAFGTEKTGQIVTSTAAVNANMWLCLSYLLLGVLARGYTLAEVKEKFDVYKKRFGHDFGDDDDHRMAVFDSNLRYIDSENAKGLSYTLKIGPFAHLTNAEFRETMFRKSPRFSSQRSRGTATNIEESSRSIEELPKSVNYVAKGWVTDVKDQMNCGSCWAFSATGALEGLHKNVSGELVSLSEEELIDCSKDYGNYGCWGGLMNESFRYVADHGLGAEKDYP

Foldseek 3Di:
DDDDDDDPPVVVVVVCVVVVVVVVVVVVCVPDDDDPPVVVVVVVVVVVVVVVVVVVVVVVVLVVCVVPPDDPPPVVVVVVVVVVVVVVVVVVVVPPADDPVRLVVVLVVLCVVLVDDPVPCSVVLSVQLSVLVVVQVVVVVVVDPDGDDDDNCSSDDPVRCCCQAQQADPVPPPPPPPPVPVDPPPPPDDPVPDDPDDDVVVVVLFDDDDDPGRFNLVQLVVLQRVVQSVCCVPVVDRFAWASVCCLPPLVVLPAPRSNGDHSVSVVVVCVVPNTHGNVVPD

pLDDT: mean 74.87, std 24.34, range [24.34, 98.69]